Protein AF-A0A6P2FRD0-F1 (afdb_monomer)

Sequence (263 aa):
MSSPFSAPVPTVRLFGSAGLLSALPNLLGFHPSDALVIACLSARGTIAPVMRVDLSTFTPHVAAHLAAQAATFADRAAVVTYSQNPERDEVAQVMAVHLFGAGVDIVDTLRVSNDPATPDPQLQGWDALHGRRVLDSRAEVEASAQYDPTDQVTPEVAALIAQAETGAHPHEMVAAILADPAPTSRCVPEVLAAVRQLPDDSAATAVLCTVLSVLAYIAGDGALANVAIVRALAARPGYDPARTIDTLMSEGQPPAVIRAAYR

pLDDT: mean 82.42, std 13.94, range [28.11, 97.62]

Foldseek 3Di:
DDDPPDPPLQDKDADPPLSVLLCVLLLQLADDAQKKWKFAAAPVRDTADIDIDHLVPDDLVVLLLVLLLSLVGHLEIEIEGHYLDPVSLVSQVSSQVNNVVSNYHYPYYYYDNDDNRDNDPPIDPCVSSVVRNYYHDLVVLLVLQAADQVDDQDPLLVVLLVCLLVPPALLVVLLVLLPDPPDLSVVLVSLSSSSNNDHLQDSSLLNSLLNNLLSCVLVSNNSNNVSSLVSSCSNPVPDVSSVVSVVCVSSSPHSVRSSVVSD

Solvent-accessible surface area (backbone atoms only — not comparable to full-atom values): 14288 Å² total; per-residue (Å²): 135,84,72,90,82,68,74,72,75,80,74,64,48,68,54,72,69,59,25,43,62,40,44,46,32,57,54,48,36,20,47,77,64,52,22,40,34,39,44,24,22,24,93,84,72,42,80,46,67,73,47,77,45,50,56,92,72,66,43,74,68,55,33,46,52,53,18,54,53,42,45,74,60,15,49,29,29,34,41,36,38,26,40,80,56,75,82,58,58,57,56,56,54,55,39,47,55,32,21,49,76,48,62,21,44,75,79,45,81,47,77,38,72,74,72,85,64,71,72,40,90,79,42,45,54,51,72,69,50,66,78,52,77,62,32,81,30,69,69,52,52,45,58,67,55,41,67,43,77,84,61,88,79,48,75,66,28,51,50,54,44,50,43,28,67,75,62,52,53,42,66,59,54,46,26,53,57,70,66,42,90,64,66,68,84,61,48,48,62,45,42,42,55,30,35,13,60,32,56,70,74,33,73,33,29,26,30,42,17,34,34,37,14,54,49,24,35,57,73,52,31,52,44,56,12,51,45,23,36,54,50,10,35,68,27,34,76,83,40,62,73,39,56,52,52,53,50,46,58,75,66,61,62,52,44,69,58,59,56,58,73,52,108

Mean predicted aligned error: 10.05 Å

Structure (mmCIF, N/CA/C/O backbone):
data_AF-A0A6P2FRD0-F1
#
_entry.id   AF-A0A6P2FRD0-F1
#
loop_
_atom_site.group_PDB
_atom_site.id
_atom_site.type_symbol
_atom_site.label_atom_id
_atom_site.label_alt_id
_atom_site.label_comp_id
_atom_site.label_asym_id
_atom_site.label_entity_id
_atom_site.label_seq_id
_atom_site.pdbx_PDB_ins_code
_atom_site.Cartn_x
_atom_site.Cartn_y
_atom_site.Cartn_z
_atom_site.occupancy
_atom_site.B_iso_or_equiv
_atom_site.auth_seq_id
_atom_site.auth_comp_id
_atom_site.auth_asym_id
_atom_site.auth_atom_id
_atom_site.pdbx_PDB_model_num
ATOM 1 N N . MET A 1 1 ? 26.959 -15.094 20.224 1.00 32.34 1 MET A N 1
ATOM 2 C CA . MET A 1 1 ? 27.484 -14.114 19.249 1.00 32.34 1 MET A CA 1
ATOM 3 C C . MET A 1 1 ? 26.285 -13.377 18.682 1.00 32.34 1 MET A C 1
ATOM 5 O O . MET A 1 1 ? 25.426 -14.016 18.092 1.00 32.34 1 MET A O 1
ATOM 9 N N . SER A 1 2 ? 26.152 -12.092 19.001 1.00 28.81 2 SER A N 1
ATOM 10 C CA . SER A 1 2 ? 24.989 -11.270 18.646 1.00 28.81 2 SER A CA 1
ATOM 11 C C . SER A 1 2 ? 25.053 -10.871 17.169 1.00 28.81 2 SER A C 1
ATOM 13 O O . SER A 1 2 ? 26.107 -10.458 16.694 1.00 28.81 2 SER A O 1
ATOM 15 N N . SER A 1 3 ? 23.946 -11.045 16.445 1.00 28.11 3 SER A N 1
ATOM 16 C CA . SER A 1 3 ? 23.841 -10.770 15.007 1.00 28.11 3 SER A CA 1
ATOM 17 C C . SER A 1 3 ? 24.024 -9.269 14.704 1.00 28.11 3 SER A C 1
ATOM 19 O O . SER A 1 3 ? 23.372 -8.455 15.362 1.00 28.11 3 SER A O 1
ATOM 21 N N . PRO A 1 4 ? 24.857 -8.871 13.720 1.00 28.88 4 PRO A N 1
ATOM 22 C CA . PRO A 1 4 ? 25.124 -7.465 13.388 1.00 28.88 4 PRO A CA 1
ATOM 23 C C . PRO A 1 4 ? 23.965 -6.746 12.663 1.00 28.88 4 PRO A C 1
ATOM 25 O O . PRO A 1 4 ? 24.090 -5.573 12.334 1.00 28.88 4 PRO A O 1
ATOM 28 N N . PHE A 1 5 ? 22.817 -7.402 12.452 1.00 40.75 5 PHE A N 1
ATOM 29 C CA . PHE A 1 5 ? 21.655 -6.851 11.731 1.00 40.75 5 PHE A CA 1
ATOM 30 C C . PHE A 1 5 ? 20.617 -6.136 12.613 1.00 40.75 5 PHE A C 1
ATOM 32 O O . PHE A 1 5 ? 19.486 -5.912 12.190 1.00 40.75 5 PHE A O 1
ATOM 39 N N . SER A 1 6 ? 20.968 -5.790 13.850 1.00 37.12 6 SER A N 1
ATOM 40 C CA . SER A 1 6 ? 20.024 -5.245 14.829 1.00 37.12 6 SER A CA 1
ATOM 41 C C . SER A 1 6 ? 20.276 -3.766 15.121 1.00 37.12 6 SER A C 1
ATOM 43 O O . SER A 1 6 ? 20.393 -3.385 16.283 1.00 37.12 6 SER A O 1
ATOM 45 N N . ALA A 1 7 ? 20.323 -2.910 14.098 1.00 38.44 7 ALA A N 1
ATOM 46 C CA . ALA A 1 7 ? 19.850 -1.552 14.348 1.00 38.44 7 ALA A CA 1
ATOM 47 C C . ALA A 1 7 ? 18.335 -1.691 14.583 1.00 38.44 7 ALA A C 1
ATOM 49 O O . ALA A 1 7 ? 17.640 -2.158 13.676 1.00 38.44 7 ALA A O 1
ATOM 50 N N . PRO A 1 8 ? 17.815 -1.428 15.797 1.00 47.88 8 PRO A N 1
ATOM 51 C CA . PRO A 1 8 ? 16.385 -1.544 16.032 1.00 47.88 8 PRO A CA 1
ATOM 52 C C . PRO A 1 8 ? 15.674 -0.626 15.041 1.00 47.88 8 PRO A C 1
ATOM 54 O O . PRO A 1 8 ? 16.026 0.549 14.935 1.00 47.88 8 PRO A O 1
ATOM 57 N N . VAL A 1 9 ? 14.696 -1.166 14.304 1.00 55.56 9 VAL A N 1
ATOM 58 C CA . VAL A 1 9 ? 13.777 -0.327 13.528 1.00 55.56 9 VAL A CA 1
ATOM 59 C C . VAL A 1 9 ? 13.211 0.687 14.522 1.00 55.56 9 VAL A C 1
ATOM 61 O O . VAL A 1 9 ? 12.671 0.256 15.552 1.00 55.56 9 VAL A O 1
ATOM 64 N N . PRO A 1 10 ? 13.404 1.999 14.296 1.00 65.38 10 PRO A N 1
ATOM 65 C CA . PRO A 1 10 ? 12.994 2.993 15.265 1.00 65.38 10 PRO A CA 1
ATOM 66 C C . PRO A 1 10 ? 11.508 2.799 15.554 1.00 65.38 10 PRO A C 1
ATOM 68 O O . PRO A 1 10 ? 10.670 2.834 14.656 1.00 65.38 10 PRO A O 1
ATOM 71 N N . THR A 1 11 ? 11.195 2.498 16.811 1.00 71.69 11 THR A N 1
ATOM 72 C CA . THR A 1 11 ? 9.818 2.256 17.228 1.00 71.69 11 THR A CA 1
ATOM 73 C C . THR A 1 11 ? 9.203 3.588 17.607 1.00 71.69 11 THR A C 1
ATOM 75 O O . THR A 1 11 ? 9.624 4.210 18.582 1.00 71.69 11 THR A O 1
ATOM 78 N N . VAL A 1 12 ? 8.202 4.006 16.842 1.00 80.00 12 VAL A N 1
ATOM 79 C CA . VAL A 1 12 ? 7.436 5.224 17.104 1.00 80.00 12 VAL A CA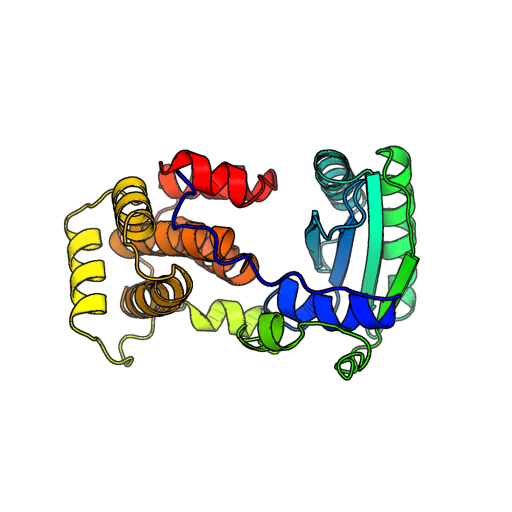 1
ATOM 80 C C . VAL A 1 12 ? 6.297 4.883 18.057 1.00 80.00 12 VAL A C 1
ATOM 82 O O . VAL A 1 12 ? 5.562 3.919 17.830 1.00 80.00 12 VAL A O 1
ATOM 85 N N . ARG A 1 13 ? 6.145 5.654 19.137 1.00 84.12 13 ARG A N 1
ATOM 86 C CA . ARG A 1 13 ? 5.022 5.495 20.075 1.00 84.12 13 ARG A CA 1
ATOM 87 C C . ARG A 1 13 ? 3.943 6.523 19.765 1.00 84.12 13 ARG A C 1
ATOM 89 O O . ARG A 1 13 ? 4.210 7.720 19.811 1.00 84.12 13 ARG A O 1
ATOM 96 N N . LEU A 1 14 ? 2.742 6.029 19.470 1.00 82.94 14 LEU A N 1
ATOM 97 C CA . LEU A 1 14 ? 1.547 6.834 19.224 1.00 82.94 14 LEU A CA 1
ATOM 98 C C . LEU A 1 14 ? 0.718 6.925 20.508 1.00 82.94 14 LEU A C 1
ATOM 100 O O . LEU A 1 14 ? 0.563 5.922 21.209 1.00 82.94 14 LEU A O 1
ATOM 104 N N . PHE A 1 15 ? 0.164 8.101 20.796 1.00 81.56 15 PHE A N 1
ATOM 105 C CA . PHE A 1 15 ? -0.700 8.323 21.954 1.00 81.56 15 PHE A CA 1
ATOM 106 C C . PHE A 1 15 ? -2.025 8.947 21.516 1.00 81.56 15 PHE A C 1
ATOM 108 O O . PHE A 1 15 ? -2.051 9.969 20.838 1.00 81.56 15 PHE A O 1
ATOM 115 N N . GLY A 1 16 ? -3.131 8.315 21.915 1.00 81.50 16 GLY A N 1
ATOM 116 C CA . GLY A 1 16 ? -4.479 8.792 21.608 1.00 81.50 16 GLY A CA 1
ATOM 117 C C . GLY A 1 16 ? -4.810 8.855 20.112 1.00 81.50 16 GLY A C 1
ATOM 118 O O . GLY A 1 16 ? -4.078 8.364 19.250 1.00 81.50 16 GLY A O 1
ATOM 119 N N . SER A 1 17 ? -5.951 9.471 19.813 1.00 83.94 17 SER A N 1
ATOM 120 C CA . SER A 1 17 ? -6.448 9.670 18.451 1.00 83.94 17 SER A CA 1
ATOM 121 C C . SER A 1 17 ? -5.599 10.669 17.663 1.00 83.94 17 SER A C 1
ATOM 123 O O . SER A 1 17 ? -5.325 10.431 16.492 1.00 83.94 17 SER A O 1
ATOM 125 N N . ALA A 1 18 ? -5.104 11.736 18.296 1.00 81.06 18 ALA A N 1
ATOM 126 C CA . ALA A 1 18 ? -4.228 12.718 17.652 1.00 81.06 18 ALA A CA 1
ATOM 127 C C . ALA A 1 18 ? -2.912 12.091 17.147 1.00 81.06 18 ALA A C 1
ATOM 129 O O . ALA A 1 18 ? -2.542 12.280 15.983 1.00 81.06 18 ALA A O 1
ATOM 130 N N . GLY A 1 19 ? -2.251 11.270 17.972 1.00 82.81 19 GLY A N 1
ATOM 131 C CA . GLY A 1 19 ? -1.058 10.524 17.574 1.00 82.81 19 GLY A CA 1
ATOM 132 C C . GLY A 1 19 ? -1.324 9.510 16.457 1.00 82.81 19 GLY A C 1
ATOM 133 O O . GLY A 1 19 ? -0.485 9.323 15.579 1.00 82.81 19 GLY A O 1
ATOM 134 N N . LEU A 1 20 ? -2.504 8.882 16.434 1.00 85.75 20 LEU A N 1
ATOM 135 C CA . LEU A 1 20 ? -2.898 8.010 15.326 1.00 85.75 20 LEU A CA 1
ATOM 136 C C . LEU A 1 20 ? -3.105 8.803 14.026 1.00 85.75 20 LEU A C 1
ATOM 138 O O . LEU A 1 20 ? -2.507 8.470 13.005 1.00 85.75 20 LEU A O 1
ATOM 142 N N . LEU A 1 21 ? -3.922 9.860 14.060 1.00 86.25 21 LEU A N 1
ATOM 143 C CA . LEU A 1 21 ? -4.289 10.655 12.881 1.00 86.25 21 LEU A CA 1
ATOM 144 C C . LEU A 1 21 ? -3.083 11.306 12.198 1.00 86.25 21 LEU A C 1
ATOM 146 O O . LEU A 1 21 ? -3.052 11.408 10.975 1.00 86.25 21 LEU A O 1
ATOM 150 N N . SER A 1 22 ? -2.083 11.710 12.976 1.00 82.62 22 SER A N 1
ATOM 151 C CA . SER A 1 22 ? -0.824 12.273 12.472 1.00 82.62 22 SER A CA 1
ATOM 152 C C . SER A 1 22 ? 0.121 11.217 11.881 1.00 82.62 22 SER A C 1
ATOM 154 O O . SER A 1 22 ? 0.880 11.510 10.955 1.00 82.62 22 SER A O 1
ATOM 156 N N . ALA A 1 23 ? 0.064 9.969 12.353 1.00 82.94 23 ALA A N 1
ATOM 157 C CA . ALA A 1 23 ? 0.852 8.874 11.793 1.00 82.94 23 ALA A CA 1
ATOM 158 C C . ALA A 1 23 ? 0.264 8.318 10.485 1.00 82.94 23 ALA A C 1
ATOM 160 O O . ALA A 1 23 ? 1.022 7.894 9.612 1.00 82.94 23 ALA A O 1
ATOM 161 N N . LEU A 1 24 ? -1.064 8.331 10.323 1.00 86.31 24 LEU A N 1
ATOM 162 C CA . LEU A 1 24 ? -1.749 7.695 9.191 1.00 86.31 24 LEU A CA 1
ATOM 163 C C . LEU A 1 24 ? -1.257 8.143 7.801 1.00 86.31 24 LEU A C 1
ATOM 165 O O . LEU A 1 24 ? -0.960 7.254 7.002 1.00 86.31 24 LEU A O 1
ATOM 169 N N . PRO A 1 25 ? -1.082 9.443 7.488 1.00 82.62 25 PRO A N 1
ATOM 170 C CA . PRO A 1 25 ? -0.563 9.859 6.180 1.00 82.62 25 PRO A CA 1
ATOM 171 C C . PRO A 1 25 ? 0.830 9.291 5.876 1.00 82.62 25 PRO A C 1
ATOM 173 O O . PRO A 1 25 ? 1.104 8.879 4.754 1.00 82.62 25 PRO A O 1
ATOM 176 N N . ASN A 1 26 ? 1.694 9.182 6.890 1.00 78.69 26 ASN A N 1
ATOM 177 C CA . ASN A 1 26 ? 3.045 8.625 6.750 1.00 78.69 26 ASN A CA 1
ATOM 178 C C . ASN A 1 26 ? 3.039 7.104 6.530 1.00 78.69 26 ASN A C 1
ATOM 180 O O . ASN A 1 26 ? 3.926 6.552 5.872 1.00 78.69 26 ASN A O 1
ATOM 184 N N . LEU A 1 27 ? 2.049 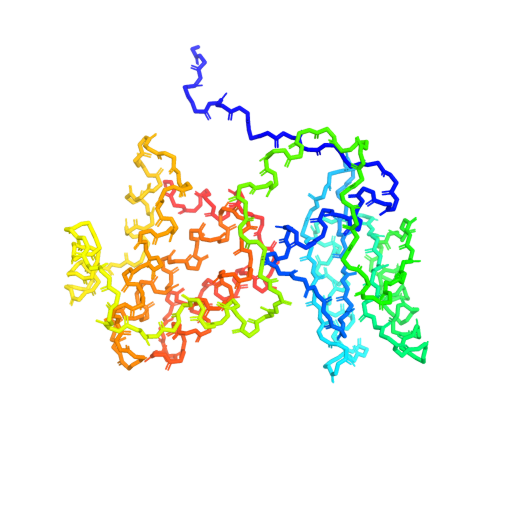6.413 7.095 1.00 80.62 27 LEU A N 1
ATOM 185 C CA . LEU A 1 27 ? 1.847 4.977 6.897 1.00 80.62 27 LEU A CA 1
ATOM 186 C C . LEU A 1 27 ? 1.228 4.678 5.528 1.00 80.62 27 LEU A C 1
ATOM 188 O O . LEU A 1 27 ? 1.552 3.658 4.927 1.00 80.62 27 LEU A O 1
ATOM 192 N N . LEU A 1 28 ? 0.379 5.580 5.031 1.00 78.19 28 LEU A N 1
ATOM 193 C CA . LEU A 1 28 ? -0.239 5.493 3.710 1.00 78.19 28 LEU A CA 1
ATOM 194 C C . LEU A 1 28 ? 0.668 6.011 2.585 1.00 78.19 28 LEU A C 1
ATOM 196 O O . LEU A 1 28 ? 0.447 5.640 1.443 1.00 78.19 28 LEU A O 1
ATOM 200 N N . GLY A 1 29 ? 1.658 6.858 2.877 1.00 73.06 29 GLY A N 1
ATOM 201 C CA . GLY A 1 29 ? 2.523 7.505 1.878 1.00 73.06 29 GLY A CA 1
ATOM 202 C C . GLY A 1 29 ? 1.904 8.739 1.206 1.00 73.06 29 GLY A C 1
ATOM 203 O O . GLY A 1 29 ? 2.555 9.399 0.400 1.00 73.06 29 GLY A O 1
ATOM 204 N N . PHE A 1 30 ? 0.661 9.085 1.539 1.00 75.06 30 PHE A N 1
ATOM 205 C CA . PHE A 1 30 ? -0.022 10.273 1.036 1.00 75.06 30 PHE A CA 1
ATOM 206 C C . PHE A 1 30 ? -1.130 10.730 1.987 1.00 75.06 30 PHE A C 1
ATOM 208 O O . PHE A 1 30 ? -1.566 9.976 2.862 1.00 75.06 30 PHE A O 1
ATOM 215 N N . HIS A 1 31 ? -1.619 11.954 1.801 1.00 77.50 31 HIS A N 1
ATOM 216 C CA . HIS A 1 31 ? -2.772 12.473 2.529 1.00 77.50 31 HIS A CA 1
ATOM 217 C C . HIS A 1 31 ? -4.082 11.868 1.988 1.00 77.50 31 HIS A C 1
ATOM 219 O O . HIS A 1 31 ? -4.468 12.134 0.846 1.00 77.50 31 HIS A O 1
ATOM 225 N N . PRO A 1 32 ? -4.795 11.027 2.765 1.00 80.69 32 PRO A N 1
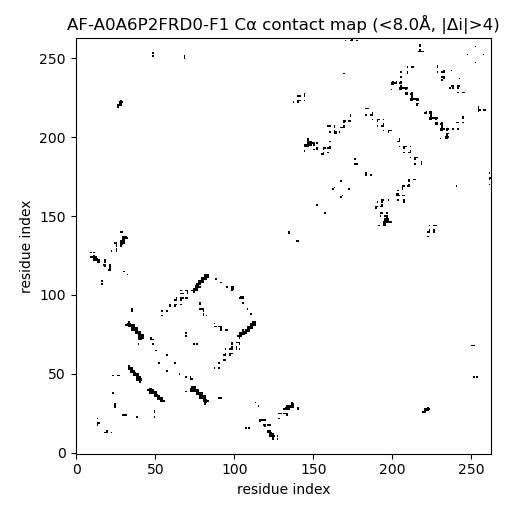ATOM 226 C CA . PRO A 1 32 ? -6.059 10.466 2.309 1.00 80.69 32 PRO A CA 1
ATOM 227 C C . PRO A 1 32 ? -7.125 11.562 2.193 1.00 80.69 32 PRO A C 1
ATOM 229 O O . PRO A 1 32 ? -7.292 12.388 3.084 1.00 80.69 32 PRO A O 1
ATOM 232 N N . SER A 1 33 ? -7.889 11.522 1.105 1.00 81.50 33 SER A N 1
ATOM 233 C CA . SER A 1 33 ? -9.079 12.343 0.885 1.00 81.50 33 SER A CA 1
ATOM 234 C C . SER A 1 33 ? -10.226 11.462 0.387 1.00 81.50 33 SER A C 1
ATOM 236 O O . SER A 1 33 ? -9.981 10.473 -0.305 1.00 81.50 33 SER A O 1
ATOM 238 N N . ASP A 1 34 ? -11.453 11.791 0.807 1.00 85.12 34 ASP A N 1
ATOM 239 C CA . ASP A 1 34 ? -12.694 11.043 0.529 1.00 85.12 34 ASP A CA 1
ATOM 240 C C . ASP A 1 34 ? -12.523 9.512 0.650 1.00 85.12 34 ASP A C 1
ATOM 242 O O . ASP A 1 34 ? -12.837 8.739 -0.257 1.00 85.12 34 ASP A O 1
ATOM 246 N N . ALA A 1 35 ? -11.973 9.074 1.787 1.00 89.56 35 ALA A N 1
ATOM 247 C CA . ALA A 1 35 ? -11.559 7.695 2.036 1.00 89.56 35 ALA A CA 1
ATOM 248 C C . ALA A 1 35 ? -11.953 7.209 3.439 1.00 89.56 35 ALA A C 1
ATOM 250 O O . ALA A 1 35 ? -12.003 7.987 4.393 1.00 89.56 35 ALA A O 1
ATOM 251 N N . LEU A 1 36 ? -12.168 5.901 3.568 1.00 91.88 36 LEU A N 1
ATOM 252 C CA . LEU A 1 36 ? -12.222 5.200 4.847 1.00 91.88 36 LEU A CA 1
ATOM 253 C C . LEU A 1 36 ? -10.874 4.516 5.091 1.00 91.88 36 LEU A C 1
ATOM 255 O O . LEU A 1 36 ? -10.357 3.820 4.215 1.00 91.88 36 LEU A O 1
ATOM 259 N N . VAL A 1 37 ? -10.313 4.698 6.281 1.00 92.94 37 VAL A N 1
ATOM 260 C CA . VAL A 1 37 ? -9.055 4.090 6.720 1.00 92.94 37 VAL A CA 1
ATOM 261 C C . VAL A 1 37 ? -9.315 3.219 7.945 1.00 92.94 37 VAL A C 1
ATOM 263 O O . VAL A 1 37 ? -9.995 3.635 8.880 1.00 92.94 37 VAL A O 1
ATOM 266 N N . ILE A 1 38 ? -8.761 2.010 7.947 1.00 94.56 38 ILE A N 1
ATOM 267 C CA . ILE A 1 38 ? -8.845 1.046 9.044 1.00 94.56 38 ILE A CA 1
ATOM 268 C C . ILE A 1 38 ? -7.423 0.845 9.561 1.00 94.56 38 ILE A C 1
ATOM 270 O O . ILE A 1 38 ? -6.586 0.238 8.892 1.00 94.56 38 ILE A O 1
ATOM 274 N N . ALA A 1 39 ? -7.135 1.384 10.740 1.00 93.19 39 ALA A N 1
ATOM 275 C CA . ALA A 1 39 ? -5.856 1.204 11.408 1.00 93.19 39 ALA A CA 1
ATOM 276 C C . ALA A 1 39 ? -5.936 -0.020 12.321 1.00 93.19 39 ALA A C 1
ATOM 278 O O . ALA A 1 39 ? -6.472 0.060 13.430 1.00 93.19 39 ALA A O 1
ATOM 279 N N . CYS A 1 40 ? -5.429 -1.158 11.851 1.00 93.00 40 CYS A N 1
ATOM 280 C CA . CYS A 1 40 ? -5.425 -2.386 12.632 1.00 93.00 40 CYS A CA 1
ATOM 281 C C . CYS A 1 40 ? -4.372 -2.317 13.743 1.00 93.00 40 CYS A C 1
ATOM 283 O O . CYS A 1 40 ? -3.261 -1.815 13.558 1.00 93.00 40 CYS A O 1
ATOM 285 N N . LEU A 1 41 ? -4.720 -2.853 14.906 1.00 90.62 41 LEU A N 1
ATOM 286 C CA . LEU A 1 41 ? -3.887 -2.910 16.096 1.00 90.62 41 LEU A CA 1
ATOM 287 C C . LEU A 1 41 ? -3.733 -4.373 16.490 1.00 90.62 41 LEU A C 1
ATOM 289 O O . LEU A 1 41 ? -4.717 -5.065 16.733 1.00 90.62 41 LEU A O 1
ATOM 293 N N . SER A 1 42 ? -2.492 -4.845 16.565 1.00 86.12 42 SER A N 1
ATOM 294 C CA . SER A 1 42 ? -2.233 -6.183 17.093 1.00 86.12 42 SER A CA 1
ATOM 295 C C . SER A 1 42 ? -2.591 -6.250 18.582 1.00 86.12 42 SER A C 1
ATOM 297 O O . SER A 1 42 ? -2.598 -5.225 19.271 1.00 86.12 42 SER A O 1
ATOM 299 N N . ALA A 1 43 ? -2.714 -7.463 19.125 1.00 80.38 43 ALA A N 1
ATOM 300 C CA . ALA A 1 43 ? -2.902 -7.693 20.562 1.00 80.38 43 ALA A CA 1
ATOM 301 C C . ALA A 1 43 ? -1.819 -7.035 21.450 1.00 80.38 43 ALA A C 1
ATOM 303 O O . ALA A 1 43 ? -2.011 -6.828 22.647 1.00 80.38 43 ALA A O 1
ATOM 304 N N . ARG A 1 44 ? -0.654 -6.688 20.878 1.00 81.31 44 ARG A N 1
ATOM 305 C CA . ARG A 1 44 ? 0.436 -5.974 21.570 1.00 81.31 44 ARG A CA 1
ATOM 306 C C . ARG A 1 44 ? 0.291 -4.448 21.531 1.00 81.31 44 ARG A C 1
ATOM 308 O O . ARG A 1 44 ? 1.184 -3.751 22.006 1.00 81.31 44 ARG A O 1
ATOM 315 N N . GLY A 1 45 ? -0.785 -3.925 20.947 1.00 79.19 45 GLY A N 1
ATOM 316 C CA . GLY A 1 45 ? -1.016 -2.492 20.765 1.00 79.19 45 GLY A CA 1
ATOM 317 C C . GLY A 1 45 ? -0.100 -1.848 19.724 1.00 79.19 45 GLY A C 1
ATOM 318 O O . GLY A 1 45 ? 0.101 -0.638 19.755 1.00 79.19 45 GLY A O 1
ATOM 319 N N . THR A 1 46 ? 0.491 -2.640 18.825 1.00 85.12 46 THR A N 1
ATOM 320 C CA . THR A 1 46 ? 1.291 -2.122 17.708 1.00 85.12 46 THR A CA 1
ATOM 321 C C . THR A 1 46 ? 0.413 -1.958 16.481 1.00 85.12 46 THR A C 1
ATOM 323 O O . THR A 1 46 ? -0.426 -2.820 16.215 1.00 85.12 46 THR A O 1
ATOM 326 N N . ILE A 1 47 ? 0.658 -0.907 15.699 1.00 85.88 47 ILE A N 1
ATOM 327 C CA . ILE A 1 47 ? 0.052 -0.772 14.375 1.00 85.88 47 ILE A CA 1
ATOM 328 C C . ILE A 1 47 ? 0.419 -2.003 13.538 1.00 85.88 47 ILE A C 1
ATOM 330 O O . ILE A 1 47 ? 1.590 -2.374 13.426 1.00 85.88 47 ILE A O 1
ATOM 334 N N . ALA A 1 48 ? -0.615 -2.665 13.037 1.00 84.88 48 ALA A N 1
ATOM 335 C CA . ALA A 1 48 ? -0.563 -3.780 12.107 1.00 84.88 48 ALA A CA 1
ATOM 336 C C . ALA A 1 48 ? -0.827 -3.207 10.688 1.00 84.88 48 ALA A C 1
ATOM 338 O O . ALA A 1 48 ? -0.427 -2.068 10.434 1.00 84.88 48 ALA A O 1
ATOM 339 N N . PRO A 1 49 ? -1.449 -3.918 9.731 1.00 83.75 49 PRO A N 1
ATOM 340 C CA . PRO A 1 49 ? -1.815 -3.299 8.461 1.00 83.75 49 PRO A CA 1
ATOM 341 C C . PRO A 1 49 ? -2.710 -2.065 8.642 1.00 83.75 49 PRO A C 1
ATOM 343 O O . PRO A 1 49 ? -3.650 -2.067 9.434 1.00 83.75 49 PRO A O 1
ATOM 346 N N . VAL A 1 50 ? -2.435 -1.013 7.876 1.00 88.19 50 VAL A N 1
ATOM 347 C CA . VAL A 1 50 ? -3.366 0.104 7.693 1.00 88.19 50 VAL A CA 1
ATOM 348 C C . VAL A 1 50 ? -4.029 -0.092 6.341 1.00 88.19 50 VAL A C 1
ATOM 350 O O . VAL A 1 50 ? -3.355 -0.084 5.312 1.00 88.19 50 VAL A O 1
ATOM 353 N N . MET A 1 51 ? -5.340 -0.298 6.346 1.00 88.44 51 MET A N 1
ATOM 354 C CA . MET A 1 51 ? -6.126 -0.504 5.131 1.00 88.44 51 MET A CA 1
ATOM 355 C C . MET A 1 51 ? -6.831 0.791 4.760 1.00 88.44 51 MET A C 1
ATOM 357 O O . MET A 1 51 ? -7.241 1.557 5.631 1.00 88.44 51 MET A O 1
ATOM 361 N N . ARG A 1 52 ? -6.994 1.038 3.464 1.00 88.38 52 ARG A N 1
ATOM 362 C CA . ARG A 1 52 ? -7.679 2.219 2.941 1.00 88.38 52 ARG A CA 1
ATOM 363 C C . ARG A 1 52 ? -8.587 1.812 1.794 1.00 88.38 52 ARG A C 1
ATOM 365 O O . ARG A 1 52 ? -8.177 1.045 0.929 1.00 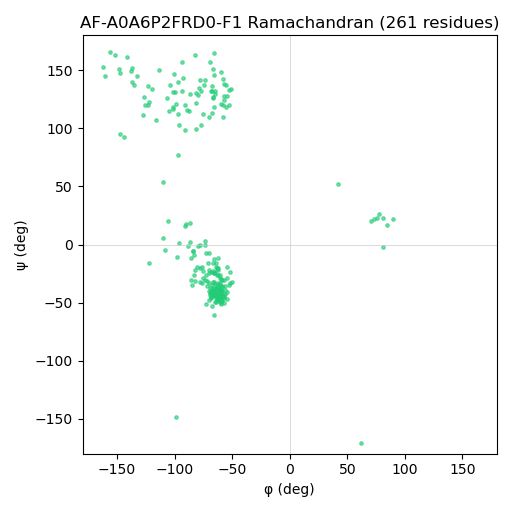88.38 52 ARG A O 1
ATOM 372 N N . VAL A 1 53 ? -9.773 2.403 1.748 1.00 87.75 53 VAL A N 1
ATOM 373 C CA . VAL A 1 53 ? -10.707 2.287 0.627 1.00 87.75 53 VAL A CA 1
ATOM 374 C C . VAL A 1 53 ? -11.287 3.655 0.282 1.00 87.75 53 VAL A C 1
ATOM 376 O O . VAL A 1 53 ? -11.628 4.441 1.167 1.00 87.75 53 VAL A O 1
ATOM 379 N N . ASP A 1 54 ? -11.382 3.952 -1.012 1.00 86.00 54 ASP A N 1
ATOM 380 C CA . ASP A 1 54 ? -12.012 5.178 -1.502 1.00 86.00 54 ASP A CA 1
ATOM 381 C C . ASP A 1 54 ? -13.527 5.115 -1.235 1.00 86.00 54 ASP A C 1
ATOM 383 O O . ASP A 1 54 ? -14.178 4.119 -1.571 1.00 86.00 54 ASP A O 1
ATOM 387 N N . LEU A 1 55 ? -14.120 6.174 -0.668 1.00 88.00 55 LEU A N 1
ATOM 388 C CA . LEU A 1 55 ? -15.544 6.187 -0.285 1.00 88.00 55 LEU A CA 1
ATOM 389 C C . LEU A 1 55 ? -16.486 6.058 -1.493 1.00 88.00 55 LEU A C 1
ATOM 391 O O . LEU A 1 55 ? -17.646 5.692 -1.329 1.00 88.00 55 LEU A O 1
ATOM 395 N N . SER A 1 56 ? -16.010 6.341 -2.707 1.00 84.44 56 SER A N 1
ATOM 396 C CA . SER A 1 56 ? -16.737 6.112 -3.965 1.00 84.44 56 SER A CA 1
ATOM 397 C C . SER A 1 56 ? -16.886 4.630 -4.330 1.00 84.44 56 SER A C 1
ATOM 399 O O . SER A 1 56 ? -17.791 4.278 -5.082 1.00 84.44 56 SER A O 1
ATOM 401 N N . THR A 1 57 ? -16.018 3.767 -3.800 1.00 84.31 57 THR A N 1
ATOM 402 C CA . THR A 1 57 ? -15.985 2.318 -4.075 1.00 84.31 57 THR A CA 1
ATOM 403 C C . THR A 1 57 ? -16.460 1.476 -2.892 1.00 84.31 57 THR A C 1
ATOM 405 O O . THR A 1 57 ? -16.578 0.254 -2.996 1.00 84.31 57 THR A O 1
ATOM 408 N N . PHE A 1 58 ? -16.746 2.121 -1.759 1.00 88.25 58 PHE A N 1
ATOM 409 C CA . PHE A 1 58 ? -17.176 1.443 -0.549 1.00 88.25 58 PHE A CA 1
ATOM 410 C C . PHE A 1 58 ? -18.553 0.793 -0.731 1.00 88.25 58 PHE A C 1
ATOM 412 O O . PHE A 1 58 ? -19.532 1.438 -1.101 1.00 88.25 58 PHE A O 1
ATOM 419 N N . THR A 1 59 ? -18.631 -0.499 -0.424 1.00 90.19 59 THR A N 1
ATOM 420 C CA . THR A 1 59 ? -19.869 -1.285 -0.418 1.00 90.19 59 THR A CA 1
ATOM 421 C C . THR A 1 59 ? -19.850 -2.252 0.768 1.00 90.19 59 THR A C 1
ATOM 423 O O . THR A 1 59 ? -18.767 -2.569 1.264 1.00 90.19 59 THR A O 1
ATOM 426 N N . PRO A 1 60 ? -20.998 -2.804 1.202 1.00 90.00 60 PRO A N 1
ATOM 427 C CA . PRO A 1 60 ? -21.023 -3.828 2.252 1.00 90.00 60 PRO A CA 1
ATOM 428 C C . PRO A 1 60 ? -20.171 -5.066 1.932 1.00 90.00 60 PRO A C 1
ATOM 430 O O . PRO A 1 60 ? -19.606 -5.687 2.828 1.00 90.00 60 PRO A O 1
ATOM 433 N N . HIS A 1 61 ? -20.031 -5.420 0.649 1.00 87.00 61 HIS A N 1
ATOM 434 C CA . HIS A 1 61 ? -19.163 -6.524 0.240 1.00 87.00 61 HIS A CA 1
ATOM 435 C C . HIS A 1 61 ? -17.681 -6.197 0.464 1.00 87.00 61 HIS A C 1
ATOM 437 O O . HIS A 1 61 ? -16.949 -7.005 1.034 1.00 87.00 61 HIS A O 1
ATOM 443 N N . VAL A 1 62 ? -17.258 -4.986 0.085 1.00 87.75 62 VAL A N 1
ATOM 444 C CA . VAL A 1 62 ? -15.899 -4.491 0.351 1.00 87.75 62 VAL A CA 1
ATOM 445 C C . VAL A 1 62 ? -15.649 -4.384 1.857 1.00 87.75 62 VAL A C 1
ATOM 447 O O . VAL A 1 62 ? -14.597 -4.802 2.327 1.00 87.75 62 VAL A O 1
ATOM 450 N N . ALA A 1 63 ? -16.629 -3.916 2.634 1.00 93.44 63 ALA A N 1
ATOM 451 C CA . ALA A 1 63 ? -16.537 -3.860 4.091 1.00 93.44 63 ALA A CA 1
ATOM 452 C C . ALA A 1 63 ? -16.338 -5.252 4.715 1.00 93.44 63 ALA A C 1
ATOM 454 O O . ALA A 1 63 ? -15.463 -5.432 5.557 1.00 93.44 63 ALA A O 1
ATOM 455 N N . ALA A 1 64 ? -17.094 -6.261 4.271 1.00 91.38 64 ALA A N 1
ATOM 456 C CA . ALA A 1 64 ? -16.918 -7.636 4.733 1.00 91.38 64 ALA A CA 1
ATOM 457 C C . ALA A 1 64 ? -15.520 -8.189 4.402 1.00 91.38 64 ALA A C 1
ATOM 459 O O . ALA A 1 64 ? -14.905 -8.843 5.244 1.00 91.38 64 ALA A O 1
ATOM 460 N N . HIS A 1 65 ? -15.005 -7.900 3.203 1.00 87.44 65 HIS A N 1
ATOM 461 C CA . HIS A 1 65 ? -13.663 -8.315 2.794 1.00 87.44 65 HIS A CA 1
ATOM 462 C C . HIS A 1 65 ? -12.572 -7.662 3.656 1.00 87.44 65 HIS A C 1
ATOM 464 O O . HIS A 1 65 ? -11.738 -8.367 4.222 1.00 87.44 65 HIS A O 1
ATOM 470 N N . LEU A 1 66 ? -12.631 -6.338 3.835 1.00 91.12 66 LEU A N 1
ATOM 471 C CA . LEU A 1 66 ? -11.691 -5.592 4.677 1.00 91.12 66 LEU A CA 1
ATOM 472 C C . LEU A 1 66 ? -11.735 -6.059 6.139 1.00 91.12 66 LEU A C 1
ATOM 474 O O . LEU A 1 66 ? -10.697 -6.164 6.786 1.00 91.12 66 LEU A O 1
ATOM 478 N N . ALA A 1 67 ? -12.919 -6.388 6.667 1.00 94.19 67 ALA A N 1
ATOM 479 C CA . ALA A 1 67 ? -13.054 -6.919 8.021 1.00 94.19 67 ALA A CA 1
ATOM 480 C C . ALA A 1 67 ? -12.403 -8.303 8.175 1.00 94.19 67 ALA A C 1
ATOM 482 O O . ALA A 1 67 ?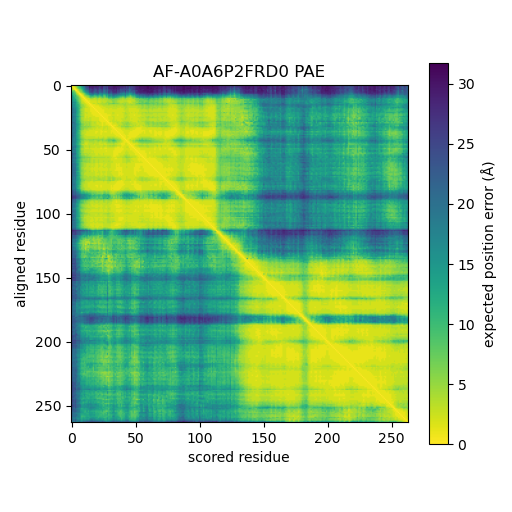 -11.708 -8.546 9.161 1.00 94.19 67 ALA A O 1
ATOM 483 N N . ALA A 1 68 ? -12.579 -9.190 7.192 1.00 89.25 68 ALA A N 1
ATOM 484 C CA . ALA A 1 68 ? -11.931 -10.501 7.186 1.00 89.25 68 ALA A CA 1
ATOM 485 C C . ALA A 1 68 ? -10.398 -10.381 7.118 1.00 89.25 68 ALA A C 1
ATOM 487 O O . ALA A 1 68 ? -9.682 -11.086 7.834 1.00 89.25 68 ALA A O 1
ATOM 488 N N . GLN A 1 69 ? -9.885 -9.446 6.314 1.00 86.56 69 GLN A N 1
ATOM 489 C CA . GLN A 1 69 ? -8.455 -9.138 6.284 1.00 86.56 69 GLN A CA 1
ATOM 490 C C . GLN A 1 69 ? -7.979 -8.591 7.634 1.00 86.56 69 GLN A C 1
ATOM 492 O O . GLN A 1 69 ? -6.962 -9.046 8.150 1.00 86.56 69 GLN A O 1
ATOM 497 N N . ALA A 1 70 ? -8.713 -7.655 8.245 1.00 91.19 70 ALA A N 1
ATOM 498 C CA . ALA A 1 70 ? -8.339 -7.067 9.532 1.00 91.19 70 ALA A CA 1
ATOM 499 C C . ALA A 1 70 ? -8.213 -8.138 10.626 1.00 91.19 70 ALA A C 1
ATOM 501 O O . ALA A 1 70 ? -7.205 -8.170 11.333 1.00 91.19 70 ALA A O 1
ATOM 502 N N . ALA A 1 71 ? -9.170 -9.068 10.685 1.00 91.50 71 ALA A N 1
ATOM 503 C CA . ALA A 1 71 ? -9.184 -10.180 11.637 1.00 91.50 71 ALA A CA 1
ATOM 504 C C . ALA A 1 71 ? -7.990 -11.141 11.491 1.00 91.50 71 ALA A C 1
ATOM 506 O O . ALA A 1 71 ? -7.654 -11.865 12.427 1.00 91.50 71 ALA A O 1
ATOM 507 N N . THR A 1 72 ? -7.314 -11.143 10.338 1.00 87.19 72 THR A N 1
ATOM 508 C CA . THR A 1 72 ? -6.114 -11.968 10.117 1.00 87.19 72 THR A CA 1
ATOM 509 C C . THR A 1 72 ? -4.899 -11.428 10.882 1.00 87.19 72 THR A C 1
ATOM 511 O O . THR A 1 72 ? -3.999 -12.189 11.240 1.00 87.19 72 THR A O 1
ATOM 514 N N . PHE A 1 73 ? -4.864 -10.122 11.165 1.00 83.25 73 PHE A N 1
ATOM 515 C CA . PHE A 1 73 ? -3.678 -9.442 11.704 1.00 83.25 73 PHE A CA 1
ATOM 516 C C . PHE A 1 73 ? -3.912 -8.729 13.035 1.00 83.25 73 PHE A C 1
ATOM 518 O O . PHE A 1 73 ? -2.945 -8.356 13.708 1.00 83.25 73 PHE A O 1
ATOM 525 N N . ALA A 1 74 ? -5.170 -8.515 13.406 1.00 89.69 74 ALA A N 1
ATOM 526 C CA . ALA A 1 74 ? -5.551 -7.700 14.540 1.00 89.69 74 ALA A CA 1
ATOM 527 C C . ALA A 1 74 ? -6.829 -8.205 15.208 1.00 89.69 74 ALA A C 1
ATOM 529 O O . ALA A 1 74 ? -7.742 -8.705 14.561 1.00 89.69 74 ALA A O 1
ATOM 530 N N . ASP A 1 75 ? -6.884 -8.008 16.517 1.00 91.00 75 ASP A N 1
ATOM 531 C CA . ASP A 1 75 ? -8.070 -8.155 17.358 1.00 91.00 75 ASP A CA 1
ATOM 532 C C . ASP A 1 75 ? -8.745 -6.803 17.616 1.00 91.00 75 ASP A C 1
ATOM 534 O O . ASP A 1 75 ? -9.853 -6.749 18.142 1.00 91.00 75 ASP A O 1
ATOM 538 N N . ARG A 1 76 ? -8.083 -5.697 17.253 1.00 94.00 76 ARG A N 1
ATOM 539 C CA . ARG A 1 76 ? -8.556 -4.334 17.486 1.00 94.00 76 ARG A CA 1
ATOM 540 C C . ARG A 1 76 ? -8.316 -3.437 16.272 1.00 94.00 76 ARG A C 1
ATOM 542 O O . ARG A 1 76 ? -7.326 -3.597 15.563 1.00 94.00 76 ARG A O 1
ATOM 549 N N . ALA A 1 77 ? -9.168 -2.443 16.045 1.00 95.06 77 ALA A N 1
ATOM 550 C CA . ALA A 1 77 ? -8.973 -1.458 14.981 1.00 95.06 77 ALA A CA 1
ATOM 551 C C . ALA A 1 77 ? -9.530 -0.076 15.341 1.00 95.06 77 ALA A C 1
ATOM 553 O O . ALA A 1 77 ? -10.504 0.044 16.081 1.00 95.06 77 ALA A O 1
ATOM 554 N N . ALA A 1 78 ? -8.928 0.973 14.786 1.00 94.00 78 ALA A N 1
ATOM 555 C CA . ALA A 1 78 ? -9.536 2.298 14.720 1.00 94.00 78 ALA A CA 1
ATOM 556 C C . ALA A 1 78 ? -10.040 2.557 13.297 1.00 94.00 78 ALA A C 1
ATOM 558 O O . ALA A 1 78 ? -9.346 2.249 12.325 1.00 94.00 78 ALA A O 1
ATOM 559 N N . VAL A 1 79 ? -11.233 3.134 13.176 1.00 94.62 79 VAL A N 1
ATOM 560 C CA . VAL A 1 79 ? -11.845 3.481 11.888 1.00 94.62 79 VAL A CA 1
ATOM 561 C C . VAL A 1 79 ? -11.780 4.991 11.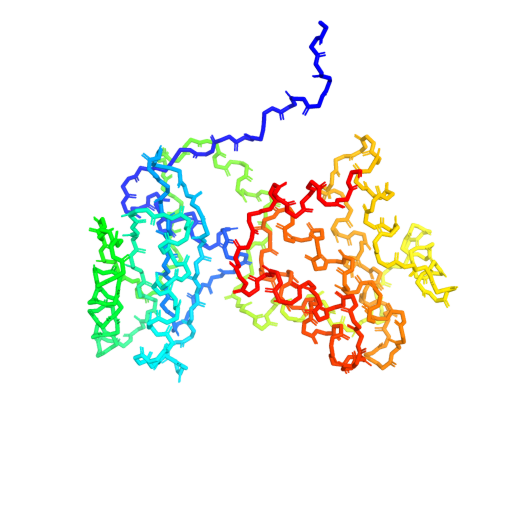713 1.00 94.62 79 VAL A C 1
ATOM 563 O O . VAL A 1 79 ? -12.225 5.731 12.583 1.00 94.62 79 VAL A O 1
ATOM 566 N N . VAL A 1 80 ? -11.222 5.465 10.603 1.00 92.75 80 VAL A N 1
ATOM 567 C CA . VAL A 1 80 ? -11.044 6.893 10.328 1.00 92.75 80 VAL A CA 1
ATOM 568 C C . VAL A 1 80 ? -11.674 7.244 8.989 1.00 92.75 80 VAL A C 1
ATOM 570 O O . VAL A 1 80 ? -11.274 6.719 7.953 1.00 92.75 80 VAL A O 1
ATOM 573 N N . THR A 1 81 ? -12.645 8.152 9.000 1.00 91.50 81 THR A N 1
ATOM 574 C CA . THR A 1 81 ? -13.290 8.657 7.782 1.00 91.50 81 THR A CA 1
ATOM 575 C C . THR A 1 81 ? -12.720 10.020 7.424 1.00 91.50 81 THR A C 1
ATOM 577 O O . THR A 1 81 ? -12.857 10.978 8.185 1.00 91.50 81 THR A O 1
ATOM 580 N N . TYR A 1 82 ? -12.103 10.116 6.252 1.00 87.25 82 TYR A N 1
ATOM 581 C CA . TYR A 1 82 ? -11.653 11.367 5.653 1.00 87.25 82 TYR A CA 1
ATOM 582 C C . TYR A 1 82 ? -12.721 11.829 4.670 1.00 87.25 82 TYR A C 1
ATOM 584 O O . TYR A 1 82 ? -12.821 11.277 3.580 1.00 87.25 82 TYR A O 1
ATOM 592 N N . SER A 1 83 ? -13.538 12.814 5.038 1.00 84.06 8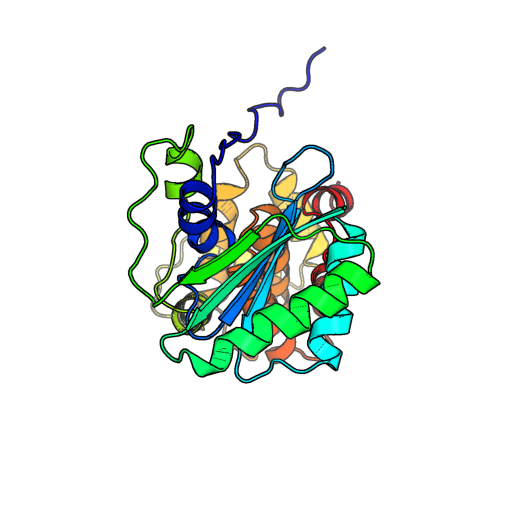3 SER A N 1
ATOM 593 C CA . SER A 1 83 ? -14.493 13.422 4.107 1.00 84.06 83 SER A CA 1
ATOM 594 C C . SER A 1 83 ? -14.954 14.793 4.586 1.00 84.06 83 SER A C 1
ATOM 596 O O . SER A 1 83 ? -15.167 15.031 5.779 1.00 84.06 83 SER A O 1
ATOM 598 N N . GLN A 1 84 ? -15.171 15.691 3.627 1.00 79.06 84 GLN A N 1
ATOM 599 C CA . GLN A 1 84 ? -15.836 16.966 3.880 1.00 79.06 84 GLN A CA 1
ATOM 600 C C . GLN A 1 84 ? -17.361 16.804 3.990 1.00 79.06 84 GLN A C 1
ATOM 602 O O . GLN A 1 84 ? -18.007 17.651 4.600 1.00 79.06 84 GLN A O 1
ATOM 607 N N . ASN A 1 85 ? -17.942 15.714 3.465 1.00 78.50 85 ASN A N 1
ATOM 608 C CA . ASN A 1 85 ? -19.385 15.470 3.504 1.00 78.50 85 ASN A CA 1
ATOM 609 C C . ASN A 1 85 ? -19.795 14.707 4.787 1.00 78.50 85 ASN A C 1
ATOM 611 O O . ASN A 1 85 ? -19.404 13.549 4.938 1.00 78.50 85 ASN A O 1
ATOM 615 N N . PRO A 1 86 ? -20.605 15.302 5.689 1.00 69.50 86 PRO A N 1
ATOM 616 C CA . PRO A 1 86 ? -21.115 14.626 6.886 1.00 69.50 86 PRO A CA 1
ATOM 617 C C . PRO A 1 86 ? -21.969 13.390 6.636 1.00 69.50 86 PRO A C 1
ATOM 619 O O . PRO A 1 86 ? -22.005 12.500 7.475 1.00 69.50 86 PRO A O 1
ATOM 622 N N . GLU A 1 87 ? -22.632 13.301 5.487 1.00 70.44 87 GLU A N 1
ATOM 623 C CA . GLU A 1 87 ? -23.481 12.151 5.156 1.00 70.44 87 GLU A CA 1
ATOM 624 C C . GLU A 1 87 ? -22.669 10.861 4.971 1.00 70.44 87 GLU A C 1
ATOM 626 O O . GLU A 1 87 ? -23.216 9.764 5.018 1.00 70.44 87 GLU A O 1
ATOM 631 N N . ARG A 1 88 ? -21.343 10.965 4.807 1.00 72.38 88 ARG A N 1
ATOM 632 C CA . ARG A 1 88 ? -20.463 9.799 4.691 1.00 72.38 88 ARG A CA 1
ATOM 633 C C . ARG A 1 88 ? -20.116 9.140 6.033 1.00 72.38 88 ARG A C 1
ATOM 635 O O . ARG A 1 88 ? -19.451 8.107 6.023 1.00 72.38 88 ARG A O 1
ATOM 642 N N . ASP A 1 89 ? -20.598 9.660 7.164 1.00 70.19 89 ASP A N 1
ATOM 643 C CA . ASP A 1 89 ? -20.343 9.088 8.498 1.00 70.19 89 ASP A CA 1
ATOM 644 C C . ASP A 1 89 ? -20.991 7.694 8.682 1.00 70.19 89 ASP A C 1
ATOM 646 O O . ASP A 1 89 ? -20.486 6.865 9.444 1.00 70.19 89 ASP A O 1
ATOM 650 N N . GLU A 1 90 ? -22.049 7.376 7.923 1.00 83.75 90 GLU A N 1
ATOM 651 C CA . GLU A 1 90 ? -22.683 6.045 7.915 1.00 83.75 90 GLU A CA 1
ATOM 652 C C . GLU A 1 90 ? -21.718 4.936 7.468 1.00 83.75 90 GLU A C 1
ATOM 654 O O . GLU A 1 90 ? -21.815 3.793 7.919 1.00 83.75 90 GLU A O 1
ATOM 659 N N . VAL A 1 91 ? -20.730 5.268 6.631 1.00 89.44 91 VAL A N 1
ATOM 660 C CA . VAL A 1 91 ? -19.728 4.314 6.137 1.00 89.44 91 VAL A CA 1
ATOM 661 C C . VAL A 1 91 ? -18.899 3.737 7.287 1.00 89.44 91 VAL A C 1
ATOM 663 O O . VAL A 1 91 ? -18.632 2.533 7.314 1.00 89.44 91 VAL A O 1
ATOM 666 N N . ALA A 1 92 ? -18.551 4.562 8.278 1.00 90.25 92 ALA A N 1
ATOM 667 C CA . ALA A 1 92 ? -17.832 4.103 9.461 1.00 90.25 92 ALA A CA 1
ATOM 668 C C . ALA A 1 92 ? -18.674 3.132 10.299 1.00 90.25 92 ALA A C 1
ATOM 670 O O . ALA A 1 92 ? -18.147 2.141 10.800 1.00 90.25 92 ALA A O 1
ATOM 671 N N . GLN A 1 93 ? -19.986 3.371 10.404 1.00 89.75 93 GLN A N 1
ATOM 672 C CA . GLN A 1 93 ? -20.907 2.480 11.115 1.00 89.75 93 GLN A CA 1
ATOM 673 C C . GLN A 1 93 ? -21.079 1.142 10.391 1.00 89.75 93 GLN A C 1
ATOM 675 O O . GLN A 1 93 ? -21.043 0.091 11.029 1.00 89.75 93 GLN A O 1
ATOM 680 N N . VAL A 1 94 ? -21.207 1.154 9.061 1.00 94.38 94 VAL A N 1
ATOM 681 C CA . VAL A 1 94 ? -21.243 -0.082 8.264 1.00 94.38 94 VAL A CA 1
ATOM 682 C C . VAL A 1 94 ? -19.962 -0.880 8.490 1.00 94.38 94 VAL A C 1
ATOM 684 O O . VAL A 1 94 ? -20.021 -2.065 8.817 1.00 94.38 94 VAL A O 1
ATOM 687 N N . MET A 1 95 ? -18.800 -0.230 8.392 1.00 96.50 95 MET A N 1
ATOM 688 C CA . MET A 1 95 ? -17.519 -0.883 8.653 1.00 96.50 95 MET A CA 1
ATOM 689 C C . MET A 1 95 ? -17.437 -1.434 10.080 1.00 96.50 95 MET A C 1
ATOM 691 O O . MET A 1 95 ? -16.953 -2.547 10.282 1.00 96.50 95 MET A O 1
ATOM 695 N N . ALA A 1 96 ? -17.958 -0.692 11.058 1.00 93.88 96 ALA A N 1
ATOM 696 C CA . ALA A 1 96 ? -17.972 -1.101 12.451 1.00 93.88 96 ALA A CA 1
ATOM 697 C C . ALA A 1 96 ? -18.733 -2.416 12.672 1.00 93.88 96 ALA A C 1
ATOM 699 O O . ALA A 1 96 ? -18.238 -3.318 13.348 1.00 93.88 96 ALA A O 1
ATOM 700 N N . VAL A 1 97 ? -19.907 -2.557 12.050 1.00 94.81 97 VAL A N 1
ATOM 701 C CA . VAL A 1 97 ? -20.708 -3.790 12.105 1.00 94.81 97 VAL A CA 1
ATOM 702 C C . VAL A 1 97 ? -19.931 -4.978 11.532 1.00 94.81 97 VAL A C 1
ATOM 704 O O . VAL A 1 97 ? -19.933 -6.058 12.124 1.00 94.81 97 VAL A O 1
ATOM 707 N N . HIS A 1 98 ? -19.241 -4.787 10.407 1.00 97.62 98 HIS A N 1
ATOM 708 C CA . HIS A 1 98 ? -18.457 -5.851 9.780 1.00 97.62 98 HIS A CA 1
ATOM 709 C C . HIS A 1 98 ? -17.224 -6.245 10.604 1.00 97.62 98 HIS A C 1
ATOM 711 O O . HIS A 1 98 ? -16.967 -7.439 10.749 1.00 97.62 98 HIS A O 1
ATOM 717 N N . LEU A 1 99 ? -16.496 -5.281 11.180 1.00 96.94 99 LEU A N 1
ATOM 718 C CA . LEU A 1 99 ? -15.357 -5.553 12.068 1.00 96.94 99 LEU A CA 1
ATOM 719 C C . LEU A 1 99 ? -15.791 -6.333 13.308 1.00 96.94 99 LEU A C 1
ATOM 721 O O . LEU A 1 99 ? -15.203 -7.369 13.611 1.00 96.94 99 LEU A O 1
ATOM 725 N N . PHE A 1 100 ? -16.871 -5.898 13.959 1.00 95.25 100 PHE A N 1
ATOM 726 C CA . PHE A 1 100 ? -17.423 -6.598 15.115 1.00 95.25 100 PHE A CA 1
ATOM 727 C C . PHE A 1 100 ? -17.844 -8.032 14.762 1.00 95.25 100 PHE A C 1
ATOM 729 O O . PHE A 1 100 ? -17.499 -8.975 15.470 1.00 95.25 100 PHE A O 1
ATOM 736 N N . GLY A 1 101 ? -18.529 -8.220 13.628 1.00 95.31 101 GLY A N 1
ATOM 737 C CA . GLY A 1 101 ? -18.908 -9.547 13.134 1.00 95.31 101 GLY A CA 1
ATOM 738 C C . GLY A 1 101 ? -17.715 -10.458 12.813 1.00 95.31 101 GLY A C 1
ATOM 739 O O . GLY A 1 101 ? -17.847 -11.677 12.894 1.00 95.31 101 GLY A O 1
ATOM 740 N N . ALA A 1 102 ? -16.556 -9.880 12.488 1.00 95.69 102 ALA A N 1
ATOM 741 C CA . ALA A 1 102 ? -15.302 -10.594 12.257 1.00 95.69 102 ALA A CA 1
ATOM 742 C C . ALA A 1 102 ? -14.462 -10.802 13.536 1.00 95.69 102 ALA A C 1
ATOM 744 O O . ALA A 1 102 ? -13.405 -11.425 13.467 1.00 95.69 102 ALA A O 1
ATOM 745 N N . GLY A 1 103 ? -14.919 -10.312 14.696 1.00 94.81 103 GLY A N 1
ATOM 746 C CA . GLY A 1 103 ? -14.205 -10.425 15.971 1.00 94.81 103 GLY A CA 1
ATOM 747 C C . GLY A 1 103 ? -13.097 -9.387 16.177 1.00 94.81 103 GLY A C 1
ATOM 748 O O . GLY A 1 103 ? -12.179 -9.639 16.951 1.00 94.81 103 GLY A O 1
ATOM 749 N N . VAL A 1 104 ? -13.165 -8.243 15.487 1.00 96.06 104 VAL A N 1
ATOM 750 C CA . VAL A 1 104 ? -12.235 -7.116 15.649 1.00 96.06 104 VAL A CA 1
ATOM 751 C C . VAL A 1 104 ? -12.919 -5.996 16.432 1.00 96.06 104 VAL A C 1
ATOM 753 O O . VAL A 1 104 ? -13.864 -5.370 15.948 1.00 96.06 104 VAL A O 1
ATOM 756 N N . ASP A 1 105 ? -12.420 -5.714 17.632 1.00 94.56 105 ASP A N 1
ATOM 757 C CA . ASP A 1 105 ? -12.949 -4.672 18.510 1.00 94.56 105 ASP A CA 1
ATOM 758 C C . ASP A 1 105 ? -12.567 -3.273 18.020 1.00 94.56 105 ASP A C 1
ATOM 760 O O . ASP A 1 105 ? -11.420 -2.986 17.666 1.00 94.56 105 ASP A O 1
ATOM 764 N N . ILE A 1 106 ? -13.517 -2.346 18.066 1.00 93.56 106 ILE A N 1
ATOM 765 C CA . ILE A 1 106 ? -13.277 -0.971 17.628 1.00 93.56 106 ILE A CA 1
ATOM 766 C C . ILE A 1 106 ? -12.807 -0.147 18.812 1.00 93.56 106 ILE A C 1
ATOM 768 O O . ILE A 1 106 ? -13.510 -0.006 19.811 1.00 93.56 106 ILE A O 1
ATOM 772 N N . VAL A 1 107 ? -11.605 0.407 18.693 1.00 91.38 107 VAL A N 1
ATOM 773 C CA . VAL A 1 107 ? -11.013 1.236 19.748 1.00 91.38 107 VAL A CA 1
ATOM 774 C C . VAL A 1 107 ? -11.449 2.686 19.643 1.00 91.38 107 VAL A C 1
ATOM 776 O O . VAL A 1 107 ? -11.516 3.365 20.662 1.00 91.38 107 VAL A O 1
ATOM 779 N N . ASP A 1 108 ? -11.709 3.147 18.420 1.00 89.25 108 ASP A N 1
ATOM 780 C CA . ASP A 1 108 ? -12.142 4.507 18.137 1.00 89.25 108 ASP A CA 1
ATOM 781 C C . ASP A 1 108 ? -12.761 4.600 16.735 1.00 89.25 108 ASP A C 1
ATOM 783 O O . ASP A 1 108 ? -12.419 3.827 15.833 1.00 89.25 108 ASP A O 1
ATOM 787 N N . THR A 1 109 ? -13.661 5.562 16.549 1.00 90.88 109 THR A N 1
ATOM 788 C CA . THR A 1 109 ? -14.192 5.956 15.241 1.00 90.88 109 THR A CA 1
ATOM 789 C C . THR A 1 109 ? -14.026 7.458 15.088 1.00 90.88 109 THR A C 1
ATOM 791 O O . THR A 1 109 ? -14.670 8.247 15.775 1.00 90.88 109 THR A O 1
ATOM 794 N N . LEU A 1 110 ? -13.141 7.847 14.179 1.00 89.00 110 LEU A N 1
ATOM 795 C CA . LEU A 1 110 ? -12.699 9.218 13.994 1.00 89.00 110 LEU A CA 1
ATOM 796 C C . LEU A 1 110 ? -13.167 9.757 12.650 1.00 89.00 110 LEU A C 1
ATOM 798 O O . LEU A 1 110 ? -13.260 9.036 11.654 1.00 89.00 110 LEU A O 1
ATOM 802 N N . ARG A 1 111 ? -13.386 11.067 12.613 1.00 86.94 111 ARG A N 1
ATOM 803 C CA . ARG A 1 111 ? -13.677 11.804 11.391 1.00 86.94 111 ARG A CA 1
ATOM 804 C C . ARG A 1 111 ? -12.666 12.922 11.209 1.00 86.94 111 ARG A C 1
ATOM 806 O O . ARG A 1 111 ? -12.370 13.653 12.150 1.00 86.94 111 ARG A O 1
ATOM 813 N N . VAL A 1 112 ? -12.183 13.072 9.982 1.00 85.81 112 VAL A N 1
ATOM 814 C CA . VAL A 1 112 ? -11.253 14.125 9.582 1.00 85.81 112 VAL A CA 1
ATOM 815 C C . VAL A 1 112 ? -11.866 14.909 8.427 1.00 85.81 112 VAL A C 1
ATOM 817 O O . VAL A 1 112 ? -12.147 14.359 7.363 1.00 85.81 112 VAL A O 1
ATOM 820 N N . SER A 1 113 ? -12.063 16.211 8.629 1.00 72.31 113 SER A N 1
ATOM 821 C CA . SER A 1 113 ? -12.625 17.139 7.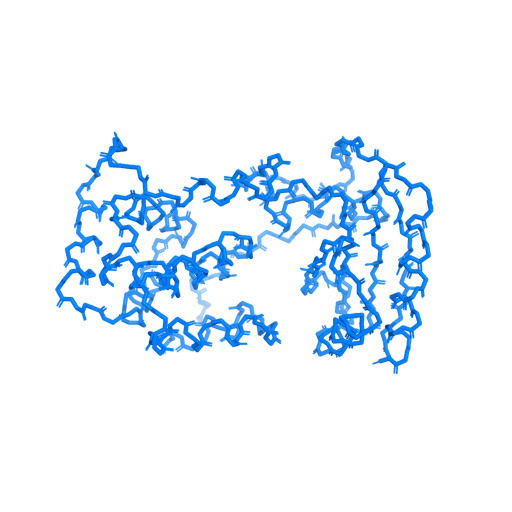637 1.00 72.31 113 SER A CA 1
ATOM 822 C C . SER A 1 113 ? -11.580 17.734 6.675 1.00 72.31 113 SER A C 1
ATOM 824 O O . SER A 1 113 ? -11.876 18.700 5.982 1.00 72.31 113 SER A O 1
ATOM 826 N N . ASN A 1 114 ? -10.400 17.109 6.570 1.00 58.72 114 ASN A N 1
ATOM 827 C CA . ASN A 1 114 ? -9.294 17.432 5.651 1.00 58.72 114 ASN A CA 1
ATOM 828 C C . ASN A 1 114 ? -8.378 18.628 5.987 1.00 58.72 114 ASN A C 1
ATOM 830 O O . ASN A 1 114 ? -7.732 19.158 5.087 1.00 58.72 114 ASN A O 1
ATOM 834 N N . ASP A 1 115 ? -8.230 19.003 7.259 1.00 54.72 115 ASP A N 1
ATOM 835 C CA . ASP A 1 115 ? -7.074 19.824 7.657 1.00 54.72 115 ASP A CA 1
ATOM 836 C C . ASP A 1 115 ? -5.850 18.898 7.812 1.00 54.72 115 ASP A C 1
ATOM 838 O O . ASP A 1 115 ? -5.984 17.864 8.485 1.00 54.72 115 ASP A O 1
ATOM 842 N N . PRO A 1 116 ? -4.680 19.178 7.198 1.00 54.69 116 PRO A N 1
ATOM 843 C CA . PRO A 1 116 ? -3.474 18.416 7.488 1.00 54.69 116 PRO A CA 1
ATOM 844 C C . PRO A 1 116 ? -3.197 18.524 8.986 1.00 54.69 116 PRO A C 1
ATOM 846 O O . PRO A 1 116 ? -2.880 19.594 9.501 1.00 54.69 116 PRO A O 1
ATOM 849 N N . ALA A 1 117 ? -3.379 17.410 9.700 1.00 57.38 117 ALA A N 1
ATOM 850 C CA . ALA A 1 117 ? -3.181 17.385 11.137 1.00 57.38 117 ALA A CA 1
ATOM 851 C C . ALA A 1 117 ? -1.743 17.813 11.437 1.00 57.38 117 ALA A C 1
ATOM 853 O O . ALA A 1 117 ? -0.788 17.173 10.986 1.00 57.38 117 ALA A O 1
ATOM 854 N N . THR A 1 118 ? -1.591 18.892 12.204 1.00 58.78 118 THR A N 1
ATOM 855 C CA . THR A 1 118 ? -0.306 19.255 12.790 1.00 58.78 118 THR A CA 1
ATOM 856 C C . THR A 1 118 ? 0.215 18.029 13.546 1.00 58.78 118 THR A C 1
ATOM 858 O O . THR A 1 118 ? -0.569 17.411 14.275 1.00 58.78 118 THR A O 1
ATOM 861 N N . PRO A 1 119 ? 1.491 17.640 13.372 1.00 61.59 119 PRO A N 1
ATOM 862 C CA . PRO A 1 119 ? 2.044 16.484 14.065 1.00 61.59 119 PRO A CA 1
ATOM 863 C C . PRO A 1 119 ? 1.769 16.571 15.565 1.00 61.59 119 PRO A C 1
ATOM 865 O O . PRO A 1 119 ? 1.973 17.632 16.160 1.00 61.59 119 PRO A O 1
ATOM 868 N N . ASP A 1 120 ? 1.302 15.478 16.175 1.00 66.12 120 ASP A N 1
ATOM 869 C CA . ASP A 1 120 ? 1.074 15.462 17.618 1.00 66.12 120 ASP A CA 1
ATOM 870 C C . ASP A 1 120 ? 2.434 15.598 18.331 1.00 66.12 120 ASP A C 1
ATOM 872 O O . ASP A 1 120 ? 3.299 14.728 18.172 1.00 66.12 120 ASP A O 1
ATOM 876 N N . PRO A 1 121 ? 2.658 16.668 19.121 1.00 65.62 121 PRO A N 1
ATOM 877 C CA . PRO A 1 121 ? 3.930 16.899 19.801 1.00 65.62 121 PRO A CA 1
ATOM 878 C C . PRO A 1 121 ? 4.296 15.796 20.809 1.00 65.62 121 PRO A C 1
ATOM 880 O O . PRO A 1 121 ? 5.431 15.762 21.282 1.00 65.62 121 PRO A O 1
ATOM 883 N N . GLN A 1 122 ? 3.373 14.891 21.153 1.00 70.38 122 GLN A N 1
ATOM 884 C CA . GLN A 1 122 ? 3.627 13.749 22.036 1.00 70.38 122 GLN A CA 1
ATOM 885 C C . GLN A 1 122 ? 4.219 12.521 21.317 1.00 70.38 122 GLN A C 1
ATOM 887 O O . GLN A 1 122 ? 4.588 11.547 21.980 1.00 70.38 122 GLN A O 1
ATOM 892 N N . LEU A 1 123 ? 4.348 12.542 19.985 1.00 68.38 123 LEU A N 1
ATOM 893 C CA . LEU A 1 123 ? 4.907 11.434 19.202 1.00 68.38 123 LEU A CA 1
ATOM 894 C C . LEU A 1 123 ? 6.411 11.268 19.428 1.00 68.38 123 LEU A C 1
ATOM 896 O O . LEU A 1 123 ? 7.235 12.043 18.943 1.00 68.38 123 LEU A O 1
ATOM 900 N N . GLN A 1 124 ? 6.794 10.194 20.114 1.00 69.81 124 GLN A N 1
ATOM 901 C CA . GLN A 1 124 ? 8.203 9.853 20.307 1.00 69.81 124 GLN A CA 1
ATOM 902 C C . GLN A 1 124 ? 8.759 9.126 19.080 1.00 69.81 124 GLN A C 1
ATOM 904 O O . GLN A 1 124 ? 8.185 8.128 18.644 1.00 69.81 124 GLN A O 1
ATOM 909 N N . GLY A 1 125 ? 9.910 9.580 18.571 1.00 62.66 125 GLY A N 1
ATOM 910 C CA . GLY A 1 125 ? 10.578 8.975 17.411 1.00 62.66 125 GLY A CA 1
ATOM 911 C C . GLY A 1 125 ? 10.058 9.465 16.059 1.00 62.66 125 GLY A C 1
ATOM 912 O O . GLY A 1 125 ? 10.315 8.822 15.048 1.00 62.66 125 GLY A O 1
ATOM 913 N N . TRP A 1 126 ? 9.342 10.591 16.037 1.00 65.88 126 TRP A N 1
ATOM 914 C CA . TRP A 1 126 ? 8.742 11.191 14.844 1.00 65.88 126 TRP A CA 1
ATOM 915 C C . TRP A 1 126 ? 9.707 11.365 13.652 1.00 65.88 126 TRP A C 1
ATOM 917 O O . TRP A 1 126 ? 9.299 11.156 12.511 1.00 65.88 126 TRP A O 1
ATOM 927 N N . ASP A 1 127 ? 10.999 11.616 13.893 1.00 60.19 127 ASP A N 1
ATOM 928 C CA . ASP A 1 127 ? 12.032 11.671 12.841 1.00 60.19 127 ASP A CA 1
ATOM 929 C C . ASP A 1 127 ? 12.083 10.400 11.969 1.00 60.19 127 ASP A C 1
ATOM 931 O O . ASP A 1 127 ? 12.410 10.458 10.784 1.00 60.19 127 ASP A O 1
ATOM 935 N N . ALA A 1 128 ? 11.707 9.244 12.527 1.00 59.28 128 ALA A N 1
ATOM 936 C CA . ALA A 1 128 ? 11.623 7.984 11.794 1.00 59.28 128 ALA A CA 1
ATOM 937 C C . ALA A 1 128 ? 10.462 7.936 10.786 1.00 59.28 128 ALA A C 1
ATOM 939 O O . ALA A 1 128 ? 10.536 7.183 9.816 1.00 59.28 128 ALA A O 1
ATOM 940 N N . LEU A 1 129 ? 9.405 8.728 11.000 1.00 60.03 129 LEU A N 1
ATOM 941 C CA . LEU A 1 129 ? 8.316 8.920 10.037 1.00 60.03 129 LEU A CA 1
ATOM 942 C C . LEU A 1 129 ? 8.667 10.009 9.013 1.00 60.03 129 LEU A C 1
ATOM 944 O O . LEU A 1 129 ? 8.347 9.850 7.841 1.00 60.03 129 LEU A O 1
ATOM 948 N N . HIS A 1 130 ? 9.389 11.060 9.419 1.00 55.47 130 HIS A N 1
ATOM 949 C CA . HIS A 1 130 ? 9.764 12.194 8.559 1.00 55.47 130 HIS A CA 1
ATOM 950 C C . HIS A 1 130 ? 10.678 11.858 7.372 1.00 55.47 130 HIS A C 1
ATOM 952 O O . HIS A 1 130 ? 10.707 12.607 6.400 1.00 55.47 130 HIS A O 1
ATOM 958 N N . GLY A 1 131 ? 11.392 10.731 7.402 1.00 55.03 131 GLY A N 1
ATOM 959 C CA . GLY A 1 131 ? 12.151 10.248 6.241 1.00 55.03 131 GLY A CA 1
ATOM 960 C C . GLY A 1 131 ? 11.283 9.744 5.079 1.00 55.03 131 GLY A C 1
ATOM 961 O O . GLY A 1 131 ? 11.821 9.425 4.019 1.00 55.03 131 GLY A O 1
ATOM 962 N N . ARG A 1 132 ? 9.959 9.639 5.262 1.00 62.50 132 ARG A N 1
ATOM 963 C CA . ARG A 1 132 ? 9.016 9.211 4.225 1.00 62.50 132 ARG A CA 1
ATOM 964 C C . ARG A 1 132 ? 8.441 10.417 3.496 1.00 62.50 132 ARG A C 1
ATOM 966 O O . ARG A 1 132 ? 7.973 11.368 4.114 1.00 62.50 132 ARG A O 1
ATOM 973 N N . ARG A 1 133 ? 8.444 10.359 2.164 1.00 65.06 133 ARG A N 1
ATOM 974 C CA . ARG A 1 133 ? 7.815 11.386 1.333 1.00 65.06 133 ARG A CA 1
ATOM 975 C C . ARG A 1 133 ? 6.304 11.173 1.359 1.00 65.06 133 ARG A C 1
ATOM 977 O O . ARG A 1 133 ? 5.811 10.268 0.698 1.00 65.06 133 ARG A O 1
ATOM 984 N N . VAL A 1 134 ? 5.592 11.986 2.134 1.00 61.22 134 VAL A N 1
ATOM 985 C CA . VAL A 1 134 ? 4.126 12.036 2.090 1.00 61.22 134 VAL A CA 1
ATOM 986 C C . VAL A 1 134 ? 3.727 12.916 0.916 1.00 61.22 134 VAL A C 1
ATOM 988 O O . VAL A 1 134 ? 4.157 14.064 0.835 1.00 61.22 134 VAL A O 1
ATOM 991 N N . LEU A 1 135 ? 2.964 12.354 -0.014 1.00 67.00 135 LEU A N 1
ATOM 992 C CA . LEU A 1 135 ? 2.436 13.072 -1.172 1.00 67.00 135 LEU A CA 1
ATOM 993 C C . LEU A 1 135 ? 1.034 13.620 -0.891 1.00 67.00 135 LEU A C 1
ATOM 995 O O . LEU A 1 135 ? 0.319 13.114 -0.021 1.00 67.00 135 LEU A O 1
ATOM 999 N N . ASP A 1 136 ? 0.613 14.647 -1.622 1.00 62.41 136 ASP A N 1
ATOM 1000 C CA . ASP A 1 136 ? -0.665 15.312 -1.343 1.00 62.41 136 ASP A CA 1
ATOM 1001 C C . ASP A 1 136 ? -1.853 14.465 -1.814 1.00 62.41 136 ASP A C 1
ATOM 1003 O O . ASP A 1 136 ? -2.967 14.586 -1.301 1.00 62.41 136 ASP A O 1
ATOM 1007 N N . SER A 1 137 ? -1.630 13.557 -2.770 1.00 73.31 137 SER A N 1
ATOM 1008 C CA . SER A 1 137 ? -2.675 12.676 -3.283 1.00 73.31 137 SER A CA 1
ATOM 1009 C C . SER A 1 137 ? -2.151 11.343 -3.815 1.00 73.31 137 SER A C 1
ATOM 1011 O O . SER A 1 137 ? -0.984 11.192 -4.171 1.00 73.31 137 SER A O 1
ATOM 1013 N N . ARG A 1 138 ? -3.061 10.372 -3.958 1.00 72.81 138 ARG A N 1
ATOM 1014 C CA . ARG A 1 138 ? -2.793 9.103 -4.653 1.00 72.81 138 ARG A CA 1
ATOM 1015 C C . ARG A 1 138 ? -2.304 9.320 -6.090 1.00 72.81 138 ARG A C 1
ATOM 1017 O O . ARG A 1 138 ? -1.404 8.613 -6.530 1.00 72.81 138 ARG A O 1
ATOM 1024 N N . ALA A 1 139 ? -2.869 10.301 -6.796 1.00 77.81 139 ALA A N 1
ATOM 1025 C CA . ALA A 1 139 ? -2.481 10.620 -8.169 1.00 77.81 139 ALA A CA 1
ATOM 1026 C C . ALA A 1 139 ? -1.012 11.064 -8.260 1.00 77.81 139 ALA A C 1
ATOM 1028 O O . ALA A 1 139 ? -0.329 10.746 -9.228 1.00 77.81 139 ALA A O 1
ATOM 1029 N N . GLU A 1 140 ? -0.493 11.739 -7.232 1.00 77.75 140 GLU A N 1
ATOM 1030 C CA . GLU A 1 140 ? 0.928 12.088 -7.160 1.00 77.75 140 GLU A CA 1
ATOM 1031 C C . GLU A 1 140 ? 1.819 10.877 -6.884 1.00 77.75 140 GLU A C 1
ATOM 1033 O O . GLU A 1 140 ? 2.920 10.794 -7.432 1.00 77.75 140 GLU A O 1
ATOM 1038 N N . VAL A 1 141 ? 1.357 9.915 -6.074 1.00 81.50 141 VAL A N 1
ATOM 1039 C CA . VAL A 1 141 ? 2.073 8.639 -5.898 1.00 81.50 141 VAL A CA 1
ATOM 1040 C C . VAL A 1 141 ? 2.139 7.904 -7.236 1.00 81.50 141 VAL A C 1
ATOM 1042 O O . VAL A 1 141 ? 3.206 7.439 -7.629 1.00 81.50 141 VAL A O 1
ATOM 1045 N N . GLU A 1 142 ? 1.030 7.849 -7.974 1.00 84.75 142 GLU A N 1
ATOM 1046 C CA . GLU A 1 142 ? 0.972 7.244 -9.308 1.00 84.75 142 GLU A CA 1
ATOM 1047 C C . GLU A 1 142 ? 1.924 7.952 -10.286 1.00 84.75 142 GLU A C 1
ATOM 1049 O O . GLU A 1 142 ? 2.757 7.295 -10.912 1.00 84.75 142 GLU A O 1
ATOM 1054 N N . ALA A 1 143 ? 1.888 9.286 -10.343 1.00 85.50 143 ALA A N 1
ATOM 1055 C CA . ALA A 1 143 ? 2.790 10.097 -11.164 1.00 85.50 143 ALA A CA 1
ATOM 1056 C C . ALA A 1 143 ? 4.273 9.902 -10.804 1.00 85.50 143 ALA A C 1
ATOM 1058 O O . ALA A 1 143 ? 5.144 9.996 -11.671 1.00 85.50 143 ALA A O 1
ATOM 1059 N N . SER A 1 144 ? 4.581 9.578 -9.543 1.00 84.31 144 SER A N 1
ATOM 1060 C CA . SER A 1 144 ? 5.961 9.357 -9.105 1.00 84.31 144 SER A CA 1
ATOM 1061 C C . SER A 1 144 ? 6.632 8.166 -9.790 1.00 84.31 144 SER A C 1
ATOM 1063 O O . SER A 1 144 ? 7.846 8.194 -9.957 1.00 84.31 144 SER A O 1
ATOM 1065 N N . ALA A 1 145 ? 5.874 7.167 -10.251 1.00 88.44 145 ALA A N 1
ATOM 1066 C CA . ALA A 1 145 ? 6.411 5.968 -10.897 1.00 88.44 145 ALA A CA 1
ATOM 1067 C C . ALA A 1 145 ? 6.125 5.891 -12.406 1.00 88.44 145 ALA A C 1
ATOM 1069 O O . ALA A 1 145 ? 6.420 4.862 -13.019 1.00 88.44 145 ALA A O 1
ATOM 1070 N N . GLN A 1 146 ? 5.540 6.933 -13.004 1.00 90.75 146 GLN A N 1
ATOM 1071 C CA . GLN A 1 146 ? 5.266 6.992 -14.444 1.00 90.75 146 GLN A CA 1
ATOM 1072 C C . GLN A 1 146 ? 6.549 7.115 -15.269 1.00 90.75 146 GLN A C 1
ATOM 1074 O O . GLN A 1 146 ? 7.582 7.564 -14.771 1.00 90.75 146 GLN A O 1
ATOM 1079 N N . TYR A 1 147 ? 6.466 6.702 -16.535 1.00 92.50 147 TYR A N 1
ATOM 1080 C CA . TYR A 1 147 ? 7.551 6.876 -17.493 1.00 92.50 147 TYR A CA 1
ATOM 1081 C C . TYR A 1 147 ? 7.885 8.363 -17.678 1.00 92.50 147 TYR A C 1
ATOM 1083 O O . TYR A 1 147 ? 7.040 9.156 -18.089 1.00 92.50 147 TYR A O 1
ATOM 1091 N N . ASP A 1 148 ? 9.133 8.713 -17.395 1.00 90.75 148 ASP A N 1
ATOM 1092 C CA . ASP A 1 148 ? 9.731 10.024 -17.583 1.00 90.75 148 ASP A CA 1
ATOM 1093 C C . ASP A 1 148 ? 11.200 9.849 -18.019 1.00 90.75 148 ASP A C 1
ATOM 1095 O O . ASP A 1 148 ? 12.102 9.734 -17.184 1.00 90.75 148 ASP A O 1
ATOM 1099 N N . PRO A 1 149 ? 11.475 9.813 -19.335 1.00 84.75 149 PRO A N 1
ATOM 1100 C CA . PRO A 1 149 ? 12.824 9.598 -19.856 1.00 84.75 149 PRO A CA 1
ATOM 1101 C C . PRO A 1 149 ? 13.739 10.819 -19.699 1.00 84.75 149 PRO A C 1
ATOM 1103 O O . PRO A 1 149 ? 14.880 10.792 -20.159 1.00 84.75 149 PRO A O 1
ATOM 1106 N N . THR A 1 150 ? 13.243 11.921 -19.127 1.00 86.69 150 THR A N 1
ATOM 1107 C CA . THR A 1 150 ? 14.040 13.137 -18.923 1.00 86.69 150 THR A CA 1
ATOM 1108 C C . THR A 1 150 ? 14.841 13.109 -17.625 1.00 86.69 150 THR A C 1
ATOM 1110 O O . THR A 1 150 ? 15.742 13.930 -17.444 1.00 86.69 150 THR A O 1
ATOM 1113 N N . ASP A 1 151 ? 14.559 12.144 -16.748 1.00 83.38 151 ASP A N 1
ATOM 1114 C CA . ASP A 1 151 ? 15.255 11.989 -15.480 1.00 83.38 151 ASP A CA 1
ATOM 1115 C C . ASP A 1 151 ? 16.725 11.593 -15.653 1.00 83.38 151 ASP A C 1
ATOM 1117 O O . ASP A 1 151 ? 17.126 10.914 -16.601 1.00 83.38 151 ASP A O 1
ATOM 1121 N N . GLN A 1 152 ? 17.547 11.995 -14.683 1.00 82.88 152 GLN A N 1
ATOM 1122 C CA . GLN A 1 152 ? 18.966 11.669 -14.677 1.00 82.88 152 GLN A CA 1
ATOM 1123 C C . GLN A 1 152 ? 19.190 10.162 -14.491 1.00 82.88 152 GLN A C 1
ATOM 1125 O O . GLN A 1 152 ? 18.762 9.569 -13.501 1.00 82.88 152 GLN A O 1
ATOM 1130 N N . VAL A 1 153 ? 19.952 9.562 -15.407 1.00 89.38 153 VAL A N 1
ATOM 1131 C CA . VAL A 1 153 ? 20.346 8.150 -15.341 1.00 89.38 153 VAL A CA 1
ATOM 1132 C C . VAL A 1 153 ? 21.741 8.037 -14.734 1.00 89.38 153 VAL A C 1
ATOM 1134 O O . VAL A 1 153 ? 22.730 8.458 -15.339 1.00 89.38 153 VAL A O 1
ATOM 1137 N N . THR A 1 154 ? 21.834 7.472 -13.531 1.00 89.88 154 THR A N 1
ATOM 1138 C CA . THR A 1 154 ? 23.124 7.117 -12.922 1.00 89.88 154 THR A CA 1
ATOM 1139 C C . THR A 1 154 ? 23.616 5.758 -13.445 1.00 89.88 154 THR A C 1
ATOM 1141 O O . THR A 1 154 ? 22.824 4.991 -14.003 1.00 89.88 154 THR A O 1
ATOM 1144 N N . PRO A 1 155 ? 24.908 5.412 -13.279 1.00 89.50 155 PRO A N 1
ATOM 1145 C CA . PRO A 1 155 ? 25.419 4.090 -13.651 1.00 89.50 155 PRO A CA 1
ATOM 1146 C C . PRO A 1 155 ? 24.679 2.928 -12.971 1.00 89.50 155 PRO A C 1
ATOM 1148 O O . PRO A 1 155 ? 24.458 1.893 -13.596 1.00 89.50 155 PRO A O 1
ATOM 1151 N N . GLU A 1 156 ? 24.260 3.102 -11.718 1.00 86.94 156 GLU A N 1
ATOM 1152 C CA . GLU A 1 156 ? 23.501 2.114 -10.943 1.00 86.94 156 GLU A CA 1
ATOM 1153 C C . GLU A 1 156 ? 22.100 1.910 -11.533 1.00 86.94 156 GLU A C 1
ATOM 1155 O O . GLU A 1 156 ? 21.668 0.777 -11.748 1.00 86.94 156 GLU A O 1
ATOM 1160 N N . VAL A 1 157 ? 21.424 3.009 -11.887 1.00 90.88 157 VAL A N 1
ATOM 1161 C CA . VAL A 1 157 ? 20.123 2.986 -12.571 1.00 90.88 157 VAL A CA 1
ATOM 1162 C C . VAL A 1 157 ? 20.235 2.286 -13.928 1.00 90.88 157 VAL A C 1
ATOM 1164 O O . VAL A 1 157 ? 19.432 1.406 -14.238 1.00 90.88 157 VAL A O 1
ATOM 1167 N N . ALA A 1 158 ? 21.263 2.613 -14.716 1.00 91.56 158 ALA A N 1
ATOM 1168 C CA . ALA A 1 158 ? 21.517 1.964 -16.001 1.00 91.56 158 ALA A CA 1
ATOM 1169 C C . ALA A 1 158 ? 21.783 0.455 -15.852 1.00 91.56 158 ALA A C 1
ATOM 1171 O O . ALA A 1 158 ? 21.313 -0.339 -16.666 1.00 91.56 158 ALA A O 1
ATOM 1172 N N . ALA A 1 159 ? 22.499 0.041 -14.802 1.00 90.81 159 ALA A N 1
ATOM 1173 C CA . ALA A 1 159 ? 22.765 -1.368 -14.526 1.00 90.81 159 ALA A CA 1
ATOM 1174 C C . ALA A 1 159 ? 21.488 -2.144 -14.164 1.00 90.81 159 ALA A C 1
ATOM 1176 O O . ALA A 1 159 ? 21.300 -3.258 -14.655 1.00 90.81 159 ALA A O 1
ATOM 1177 N N . LEU A 1 160 ? 20.592 -1.558 -13.361 1.00 91.69 160 LEU A N 1
ATOM 1178 C CA . LEU A 1 160 ? 19.290 -2.155 -13.036 1.00 91.69 160 LEU A CA 1
ATOM 1179 C C . LEU A 1 160 ? 18.424 -2.343 -14.286 1.00 91.69 160 LEU A C 1
ATOM 1181 O O . LEU A 1 160 ? 17.833 -3.408 -14.472 1.00 91.69 160 LEU A O 1
ATOM 1185 N N . ILE A 1 161 ? 18.384 -1.331 -15.158 1.00 94.25 161 ILE A N 1
ATOM 1186 C CA . ILE A 1 161 ? 17.671 -1.393 -16.441 1.00 94.25 161 ILE A CA 1
ATOM 1187 C C . ILE A 1 161 ? 18.236 -2.524 -17.304 1.00 94.25 161 ILE A C 1
ATOM 1189 O O . ILE A 1 161 ? 17.486 -3.404 -17.723 1.00 94.25 161 ILE A O 1
ATOM 1193 N N . ALA A 1 162 ? 19.558 -2.571 -17.485 1.00 94.19 162 ALA A N 1
ATOM 1194 C CA . ALA A 1 162 ? 20.210 -3.603 -18.288 1.00 94.19 162 ALA A CA 1
ATOM 1195 C C . ALA A 1 162 ? 19.974 -5.024 -17.736 1.00 94.19 162 ALA A C 1
ATOM 1197 O O . ALA A 1 162 ? 19.751 -5.964 -18.501 1.00 94.19 162 ALA A O 1
ATOM 1198 N N . GLN A 1 163 ? 19.984 -5.209 -16.411 1.00 92.12 163 GLN A N 1
ATOM 1199 C CA . GLN A 1 163 ? 19.637 -6.493 -15.787 1.00 92.12 163 GLN A CA 1
ATOM 1200 C C . GLN A 1 163 ? 18.199 -6.917 -16.112 1.00 92.12 163 GLN A C 1
ATOM 1202 O O . GLN A 1 163 ? 17.955 -8.066 -16.480 1.00 92.12 163 GLN A O 1
ATOM 1207 N N . ALA A 1 164 ? 17.241 -5.995 -16.032 1.00 93.94 164 ALA A N 1
ATOM 1208 C CA . ALA A 1 164 ? 15.855 -6.293 -16.368 1.00 93.94 164 ALA A CA 1
ATOM 1209 C C . ALA A 1 164 ? 15.663 -6.607 -17.863 1.00 93.94 164 ALA A C 1
ATOM 1211 O O . ALA A 1 164 ? 14.940 -7.542 -18.208 1.00 93.94 164 ALA A O 1
ATOM 1212 N N . GLU A 1 165 ? 16.342 -5.878 -18.750 1.00 94.06 165 GLU A N 1
ATOM 1213 C CA . GLU A 1 165 ? 16.305 -6.096 -20.203 1.00 94.06 165 GLU A CA 1
ATOM 1214 C C . GLU A 1 165 ? 16.942 -7.426 -20.622 1.00 94.06 165 GLU A C 1
ATOM 1216 O O . GLU A 1 165 ? 16.483 -8.068 -21.566 1.00 94.06 165 GLU A O 1
ATOM 1221 N N . THR A 1 166 ? 17.962 -7.880 -19.892 1.00 92.31 166 THR A N 1
ATOM 1222 C CA . THR A 1 166 ? 18.605 -9.187 -20.112 1.00 92.31 166 THR A CA 1
ATOM 1223 C C . THR A 1 166 ? 17.801 -10.367 -19.558 1.00 92.31 166 THR A C 1
ATOM 1225 O O . THR A 1 166 ? 18.203 -11.515 -19.742 1.00 92.31 166 THR A O 1
ATOM 1228 N N . GLY A 1 167 ? 16.640 -10.112 -18.944 1.00 85.75 167 GLY A N 1
ATOM 1229 C CA . GLY A 1 167 ? 15.718 -11.147 -18.480 1.00 85.75 167 GLY A CA 1
ATOM 1230 C C . GLY A 1 167 ? 15.971 -11.627 -17.052 1.00 85.75 167 GLY A C 1
ATOM 1231 O O . GLY A 1 167 ? 15.544 -12.732 -16.715 1.00 85.75 167 GLY A O 1
ATOM 1232 N N . ALA A 1 168 ? 16.640 -10.827 -16.213 1.00 89.06 168 ALA A N 1
ATOM 1233 C CA . ALA A 1 168 ? 16.798 -11.140 -14.795 1.00 89.06 168 ALA A CA 1
ATOM 1234 C C . ALA A 1 168 ? 15.436 -11.367 -14.120 1.00 89.06 168 ALA A C 1
ATOM 1236 O O . ALA A 1 168 ? 14.468 -10.628 -14.334 1.00 89.06 168 ALA A O 1
ATOM 1237 N N . HIS A 1 169 ? 15.356 -12.398 -13.281 1.00 92.94 169 HIS A N 1
ATOM 1238 C CA . HIS A 1 169 ? 14.122 -12.701 -12.574 1.00 92.94 169 HIS A CA 1
ATOM 1239 C C . HIS A 1 169 ? 13.956 -11.745 -11.373 1.00 92.94 169 HIS A C 1
ATOM 1241 O O . HIS A 1 169 ? 14.902 -11.599 -10.593 1.00 92.94 169 HIS A O 1
ATOM 1247 N N . PRO A 1 170 ? 12.767 -11.143 -11.134 1.00 92.88 170 PRO A N 1
ATOM 1248 C CA . PRO A 1 170 ? 12.554 -10.210 -10.022 1.00 92.88 170 PRO A CA 1
ATOM 1249 C C . PRO A 1 170 ? 12.976 -10.775 -8.667 1.00 92.88 170 PRO A C 1
ATOM 1251 O O . PRO A 1 170 ? 13.486 -10.048 -7.823 1.00 92.88 170 PRO A O 1
ATOM 1254 N N . HIS A 1 171 ? 12.795 -12.085 -8.469 1.00 90.81 171 HIS A N 1
ATOM 1255 C CA . HIS A 1 171 ? 13.202 -12.744 -7.233 1.00 90.81 171 HIS A CA 1
ATOM 1256 C C . HIS A 1 171 ? 14.708 -12.669 -6.979 1.00 90.81 171 HIS A C 1
ATOM 1258 O O . HIS A 1 171 ? 15.122 -12.395 -5.858 1.00 90.81 171 HIS A O 1
ATOM 1264 N N . GLU A 1 172 ? 15.525 -12.893 -8.006 1.00 90.56 172 GLU A N 1
ATOM 1265 C CA . GLU A 1 172 ? 16.983 -12.838 -7.884 1.00 90.56 172 GLU A CA 1
ATOM 1266 C C . GLU A 1 172 ? 17.449 -11.408 -7.621 1.00 90.56 172 GLU A C 1
ATOM 1268 O O . GLU A 1 172 ? 18.294 -11.189 -6.757 1.00 90.56 172 GLU A O 1
ATOM 1273 N N . MET A 1 173 ? 16.837 -10.431 -8.296 1.00 91.75 173 MET A N 1
ATOM 1274 C CA . MET A 1 173 ? 17.133 -9.014 -8.082 1.00 91.75 173 MET A CA 1
ATOM 1275 C C . MET A 1 173 ? 16.793 -8.577 -6.654 1.00 91.75 173 MET A C 1
ATOM 1277 O O . MET A 1 173 ? 17.620 -7.962 -5.987 1.00 91.75 173 MET A O 1
ATOM 1281 N N . VAL A 1 174 ? 15.607 -8.936 -6.147 1.00 90.62 174 VAL A N 1
ATOM 1282 C CA . VAL A 1 174 ? 15.211 -8.635 -4.762 1.00 90.62 174 VAL A CA 1
ATOM 1283 C C . VAL A 1 174 ? 16.138 -9.334 -3.768 1.00 90.62 174 VAL A C 1
ATOM 1285 O O . VAL A 1 174 ? 16.609 -8.689 -2.836 1.00 90.62 174 VAL A O 1
ATOM 1288 N N . ALA A 1 175 ? 16.434 -10.621 -3.961 1.00 88.62 175 ALA A N 1
ATOM 1289 C CA . ALA A 1 175 ? 17.329 -11.363 -3.075 1.00 88.62 175 ALA A CA 1
ATOM 1290 C C . ALA A 1 175 ? 18.737 -10.744 -3.043 1.00 88.62 175 ALA A C 1
ATOM 1292 O O . ALA A 1 175 ? 19.295 -10.561 -1.964 1.00 88.62 175 ALA A O 1
ATOM 1293 N N . ALA A 1 176 ? 19.280 -10.347 -4.198 1.00 87.25 176 ALA A N 1
ATOM 1294 C CA . ALA A 1 176 ? 20.572 -9.672 -4.290 1.00 87.25 176 ALA A CA 1
ATOM 1295 C C . ALA A 1 176 ? 20.569 -8.322 -3.555 1.00 87.25 176 ALA A C 1
ATOM 1297 O O . ALA A 1 176 ? 21.466 -8.058 -2.758 1.00 87.25 176 ALA A O 1
ATOM 1298 N N . ILE A 1 177 ? 19.530 -7.505 -3.759 1.00 85.81 177 ILE A N 1
ATOM 1299 C CA . ILE A 1 177 ? 19.366 -6.211 -3.082 1.00 85.81 177 ILE A CA 1
ATOM 1300 C C . ILE A 1 177 ? 19.246 -6.388 -1.562 1.00 85.81 177 ILE A C 1
ATOM 1302 O O . ILE A 1 177 ? 19.836 -5.631 -0.798 1.00 85.81 177 ILE A O 1
ATOM 1306 N N . LEU A 1 178 ? 18.490 -7.387 -1.097 1.00 82.56 178 LEU A N 1
ATOM 1307 C CA . LEU A 1 178 ? 18.294 -7.643 0.333 1.00 82.56 178 LEU A CA 1
ATOM 1308 C C . LEU A 1 178 ? 19.499 -8.312 1.011 1.00 82.56 178 LEU A C 1
ATOM 1310 O O . LEU A 1 178 ? 19.590 -8.265 2.242 1.00 82.56 178 LEU A O 1
ATOM 1314 N N . ALA A 1 179 ? 20.384 -8.944 0.237 1.00 81.75 179 ALA A N 1
ATOM 1315 C CA . ALA A 1 179 ? 21.639 -9.516 0.714 1.00 81.75 179 ALA A CA 1
ATOM 1316 C C . ALA A 1 179 ? 22.749 -8.463 0.878 1.00 81.75 179 ALA A C 1
ATOM 1318 O O . ALA A 1 179 ? 23.709 -8.714 1.613 1.00 81.75 179 ALA A O 1
ATOM 1319 N N . ASP A 1 180 ? 22.626 -7.299 0.229 1.00 75.25 180 ASP A N 1
ATOM 1320 C CA . ASP A 1 180 ? 23.572 -6.196 0.383 1.00 75.25 180 ASP A CA 1
ATOM 1321 C C . ASP A 1 180 ? 23.520 -5.644 1.828 1.00 75.25 180 ASP A C 1
ATOM 1323 O O . ASP A 1 180 ? 22.438 -5.367 2.356 1.00 75.25 180 ASP A O 1
ATOM 1327 N N . PRO A 1 181 ? 24.669 -5.496 2.517 1.00 58.66 181 PRO A N 1
ATOM 1328 C CA . PRO A 1 181 ? 24.729 -4.892 3.848 1.00 58.66 181 PRO A CA 1
ATOM 1329 C C . PRO A 1 181 ? 24.354 -3.397 3.884 1.00 58.66 181 PRO A C 1
ATOM 1331 O O . PRO A 1 181 ? 24.156 -2.854 4.977 1.00 58.66 181 PRO A O 1
ATOM 1334 N N . ALA A 1 182 ? 24.261 -2.710 2.742 1.00 57.03 182 ALA A N 1
ATOM 1335 C CA . ALA A 1 182 ? 23.717 -1.361 2.651 1.00 57.03 182 ALA A CA 1
ATOM 1336 C C . ALA A 1 182 ? 22.209 -1.333 3.007 1.00 57.03 182 ALA A C 1
ATOM 1338 O O . ALA A 1 182 ? 21.469 -2.278 2.741 1.00 57.03 182 ALA A O 1
ATOM 1339 N N . PRO A 1 183 ? 21.702 -0.254 3.632 1.00 54.94 183 PRO A N 1
ATOM 1340 C CA . PRO A 1 183 ? 20.309 -0.205 4.065 1.00 54.94 183 PRO A CA 1
ATOM 1341 C C . PRO A 1 183 ? 19.338 -0.182 2.873 1.00 54.94 183 PRO A C 1
ATOM 1343 O O . PRO A 1 183 ? 19.455 0.663 1.987 1.00 54.94 183 PRO A O 1
ATOM 1346 N N . THR A 1 184 ? 18.308 -1.039 2.919 1.00 52.12 184 THR A N 1
ATOM 1347 C CA . THR A 1 184 ? 17.232 -1.173 1.908 1.00 52.12 184 THR A CA 1
ATOM 1348 C C . THR A 1 184 ? 16.544 0.155 1.557 1.00 52.12 184 THR A C 1
ATOM 1350 O O . THR A 1 184 ? 16.016 0.310 0.458 1.00 52.12 184 THR A O 1
ATOM 1353 N N . SER A 1 185 ? 16.584 1.146 2.458 1.00 50.81 185 SER A N 1
ATOM 1354 C CA . SER A 1 185 ? 16.062 2.500 2.229 1.00 50.81 185 SER A CA 1
ATOM 1355 C C . SER A 1 185 ? 16.784 3.278 1.122 1.00 50.81 185 SER A C 1
ATOM 1357 O O . SER A 1 185 ? 16.237 4.264 0.636 1.00 50.81 185 SER A O 1
ATOM 1359 N N . ARG A 1 186 ? 17.978 2.847 0.692 1.00 64.56 186 ARG A N 1
ATOM 1360 C CA . ARG A 1 186 ? 18.677 3.415 -0.475 1.00 64.56 186 ARG A CA 1
ATOM 1361 C C . ARG A 1 186 ? 18.207 2.830 -1.803 1.00 64.56 186 ARG A C 1
ATOM 1363 O O . ARG A 1 186 ? 18.262 3.513 -2.815 1.00 64.56 186 ARG A O 1
ATOM 1370 N N . CYS A 1 187 ? 17.696 1.603 -1.791 1.00 76.00 187 CYS A N 1
ATOM 1371 C CA . CYS A 1 187 ? 17.412 0.866 -3.017 1.00 76.00 187 CYS A CA 1
ATOM 1372 C C . CYS A 1 187 ? 16.060 1.247 -3.633 1.00 76.00 187 CYS A C 1
ATOM 1374 O O . CYS A 1 187 ? 15.919 1.224 -4.850 1.00 76.00 187 CYS A O 1
ATOM 1376 N N . VAL A 1 188 ? 15.064 1.628 -2.820 1.00 85.12 188 VAL A N 1
ATOM 1377 C CA . VAL A 1 188 ? 13.744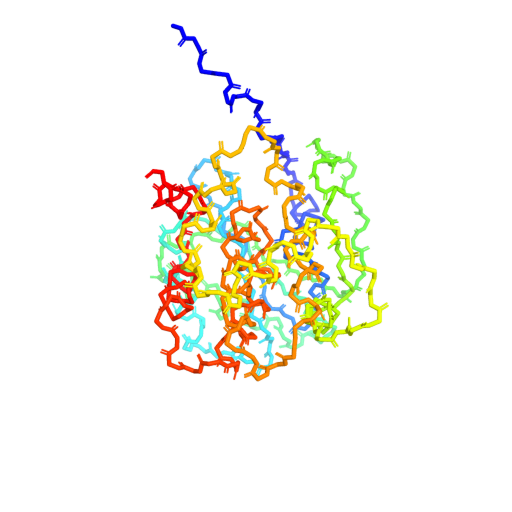 2.044 -3.335 1.00 85.12 188 VAL A CA 1
ATOM 1378 C C . VAL A 1 188 ? 13.855 3.262 -4.269 1.00 85.12 188 VAL A C 1
ATOM 1380 O O . VAL A 1 188 ? 13.338 3.169 -5.381 1.00 85.12 188 VAL A O 1
ATOM 1383 N N . PRO A 1 189 ? 14.554 4.362 -3.909 1.00 85.19 189 PRO A N 1
ATOM 1384 C CA . PRO A 1 189 ? 14.762 5.486 -4.826 1.00 85.19 189 PRO A CA 1
ATOM 1385 C C . PRO A 1 189 ? 15.493 5.119 -6.125 1.00 85.19 189 PRO A C 1
ATOM 1387 O O . PRO A 1 189 ? 15.119 5.612 -7.184 1.00 85.19 189 PRO A O 1
ATOM 1390 N N . GLU A 1 190 ? 16.504 4.248 -6.064 1.00 88.00 190 GLU A N 1
ATOM 1391 C CA . GLU A 1 190 ? 17.276 3.822 -7.243 1.00 88.00 190 GLU A CA 1
ATOM 1392 C C . GLU A 1 190 ? 16.434 2.972 -8.203 1.00 88.00 190 GLU A C 1
ATOM 1394 O O . GLU A 1 190 ? 16.406 3.229 -9.407 1.00 88.00 190 GLU A O 1
ATOM 1399 N N . VAL A 1 191 ? 15.685 1.996 -7.677 1.00 92.69 191 VAL A N 1
ATOM 1400 C CA . VAL A 1 191 ? 14.777 1.177 -8.492 1.00 92.69 191 VAL A CA 1
ATOM 1401 C C . VAL A 1 191 ? 13.621 2.026 -9.025 1.00 92.69 191 VAL A C 1
ATOM 1403 O O . VAL A 1 191 ? 13.231 1.852 -10.176 1.00 92.69 191 VAL A O 1
ATOM 1406 N N . LEU A 1 192 ? 13.101 2.982 -8.246 1.00 92.38 192 LEU A N 1
ATOM 1407 C CA . LEU A 1 192 ? 12.097 3.938 -8.721 1.00 92.38 192 LEU A CA 1
ATOM 1408 C C . LEU A 1 192 ? 12.632 4.779 -9.887 1.00 92.38 192 LEU A C 1
ATOM 1410 O O . LEU A 1 192 ? 11.948 4.911 -10.900 1.00 92.38 192 LEU A O 1
ATOM 1414 N N . ALA A 1 193 ? 13.857 5.297 -9.782 1.00 91.00 193 ALA A N 1
ATOM 1415 C CA . ALA A 1 193 ? 14.501 6.024 -10.871 1.00 91.00 193 ALA A CA 1
ATOM 1416 C C . ALA A 1 193 ? 14.650 5.146 -12.125 1.00 91.00 193 ALA A C 1
ATOM 1418 O O . ALA A 1 193 ? 14.346 5.603 -13.221 1.00 91.00 193 ALA A O 1
ATOM 1419 N N . ALA A 1 194 ? 15.022 3.870 -11.977 1.00 94.06 194 ALA A N 1
ATOM 1420 C CA . ALA A 1 194 ? 15.093 2.925 -13.094 1.00 94.06 194 ALA A CA 1
ATOM 1421 C C . ALA A 1 194 ? 13.726 2.647 -13.735 1.00 94.06 194 ALA A C 1
ATOM 1423 O O . ALA A 1 194 ? 13.598 2.655 -14.957 1.00 94.06 194 ALA A O 1
ATOM 1424 N N . VAL A 1 195 ? 12.685 2.464 -12.923 1.00 95.81 195 VAL A N 1
ATOM 1425 C CA . VAL A 1 195 ? 11.301 2.274 -13.380 1.00 95.81 195 VAL A CA 1
ATOM 1426 C C . VAL A 1 195 ? 10.812 3.473 -14.201 1.00 95.81 195 VAL A C 1
ATOM 1428 O O . VAL A 1 195 ? 10.157 3.283 -15.228 1.00 95.81 195 VAL A O 1
ATOM 1431 N N . ARG A 1 196 ? 11.157 4.703 -13.804 1.00 95.62 196 ARG A N 1
ATOM 1432 C CA . ARG A 1 196 ? 10.783 5.931 -14.530 1.00 95.62 196 ARG A CA 1
ATOM 1433 C C . ARG A 1 196 ? 11.444 6.039 -15.909 1.00 95.62 196 ARG A C 1
ATOM 1435 O O . ARG A 1 196 ? 10.880 6.666 -16.791 1.00 95.62 196 ARG A O 1
ATOM 1442 N N . GLN A 1 197 ? 12.561 5.358 -16.154 1.00 95.38 197 GLN A N 1
ATOM 1443 C CA . GLN A 1 197 ? 13.239 5.357 -17.461 1.00 95.38 197 GLN A CA 1
ATOM 1444 C C . GLN A 1 197 ? 12.655 4.366 -18.472 1.00 95.38 197 GLN A C 1
ATOM 1446 O O . GLN A 1 197 ? 13.053 4.366 -19.637 1.00 95.38 197 GLN A O 1
ATOM 1451 N N . LEU A 1 198 ? 11.741 3.493 -18.049 1.00 94.94 198 LEU A N 1
ATOM 1452 C CA . LEU A 1 198 ? 11.244 2.407 -18.886 1.00 94.94 198 LEU A CA 1
ATOM 1453 C C . LEU A 1 198 ? 9.867 2.731 -19.484 1.00 94.94 198 LEU A C 1
ATOM 1455 O O . LEU A 1 198 ? 8.974 3.114 -18.725 1.00 94.94 198 LEU A O 1
ATOM 1459 N N . PRO A 1 199 ? 9.657 2.545 -20.802 1.00 94.38 199 PRO A N 1
ATOM 1460 C CA . PRO A 1 199 ? 8.346 2.691 -21.438 1.00 94.38 199 PRO A CA 1
ATOM 1461 C C . PRO A 1 199 ? 7.296 1.734 -20.860 1.00 94.38 199 PRO A C 1
ATOM 1463 O O . PRO A 1 199 ? 7.617 0.611 -20.470 1.00 94.38 199 PRO A O 1
ATOM 1466 N N . ASP A 1 200 ? 6.027 2.141 -20.841 1.00 90.75 200 ASP A N 1
ATOM 1467 C CA . ASP A 1 200 ? 4.949 1.363 -20.208 1.00 90.75 200 ASP A CA 1
ATOM 1468 C C . ASP A 1 200 ? 4.701 -0.017 -20.840 1.00 90.75 200 ASP A C 1
ATOM 1470 O O . ASP A 1 200 ? 4.179 -0.899 -20.168 1.00 90.75 200 ASP A O 1
ATOM 1474 N N . ASP A 1 201 ? 5.100 -0.238 -22.092 1.00 89.94 201 ASP A N 1
ATOM 1475 C CA . ASP A 1 201 ? 4.918 -1.490 -22.837 1.00 89.94 201 ASP A CA 1
ATOM 1476 C C . ASP A 1 201 ? 6.141 -2.430 -22.803 1.00 89.94 201 ASP A C 1
ATOM 1478 O O . ASP A 1 201 ? 6.119 -3.517 -23.386 1.00 89.94 201 ASP A O 1
ATOM 1482 N N . SER A 1 202 ? 7.215 -2.053 -22.100 1.00 93.50 202 SER A N 1
ATOM 1483 C CA . SER A 1 202 ? 8.444 -2.849 -22.035 1.00 93.50 202 SER A CA 1
ATOM 1484 C C . SER A 1 202 ? 8.340 -4.046 -21.080 1.00 93.50 202 SER A C 1
ATOM 1486 O O . SER A 1 202 ? 7.831 -3.956 -19.960 1.00 93.50 202 SER A O 1
ATOM 1488 N N . ALA A 1 203 ? 8.941 -5.178 -21.467 1.00 93.88 203 ALA A N 1
ATOM 1489 C CA . ALA A 1 203 ? 9.090 -6.338 -20.585 1.00 93.88 203 ALA A CA 1
ATOM 1490 C C . ALA A 1 203 ? 9.914 -6.011 -19.324 1.00 93.88 203 ALA A C 1
ATOM 1492 O O . ALA A 1 203 ? 9.624 -6.542 -18.247 1.00 93.88 203 ALA A O 1
ATOM 1493 N N . ALA A 1 204 ? 10.897 -5.112 -19.443 1.00 95.88 204 ALA A N 1
ATOM 1494 C CA . ALA A 1 204 ? 11.707 -4.644 -18.322 1.00 95.88 204 ALA A CA 1
ATOM 1495 C C . ALA A 1 204 ? 10.868 -3.850 -17.306 1.00 95.88 204 ALA A C 1
ATOM 1497 O O . ALA A 1 204 ? 11.112 -3.965 -16.105 1.00 95.88 204 ALA A O 1
ATOM 1498 N N . THR A 1 205 ? 9.830 -3.126 -17.755 1.00 96.75 205 THR A N 1
ATOM 1499 C CA . THR A 1 205 ? 8.886 -2.419 -16.869 1.00 96.75 205 THR A CA 1
ATOM 1500 C C . THR A 1 205 ? 8.193 -3.404 -15.952 1.00 96.75 205 THR A C 1
ATOM 1502 O O . THR A 1 205 ? 8.196 -3.223 -14.740 1.00 96.75 205 THR A O 1
ATOM 1505 N N . ALA A 1 206 ? 7.686 -4.514 -16.496 1.00 96.75 206 ALA A N 1
ATOM 1506 C CA . ALA A 1 206 ? 7.077 -5.559 -15.681 1.00 96.75 206 ALA A CA 1
ATOM 1507 C C . ALA A 1 206 ? 8.060 -6.130 -14.637 1.00 96.75 206 ALA A C 1
ATOM 1509 O O . ALA A 1 206 ? 7.668 -6.365 -13.494 1.00 96.75 206 ALA A O 1
ATOM 1510 N N . VAL A 1 207 ? 9.338 -6.320 -14.993 1.00 97.12 207 VAL A N 1
ATOM 1511 C CA . VAL A 1 207 ? 10.385 -6.814 -14.076 1.00 97.12 207 VAL A CA 1
ATOM 1512 C C . VAL A 1 207 ? 10.665 -5.808 -12.957 1.00 97.12 207 VAL A C 1
ATOM 1514 O O . VAL A 1 207 ? 10.455 -6.137 -11.788 1.00 97.12 207 VAL A O 1
ATOM 1517 N N . LEU A 1 208 ? 11.104 -4.590 -13.289 1.00 96.88 208 LEU A N 1
ATOM 1518 C CA . LEU A 1 208 ? 11.532 -3.609 -12.288 1.00 96.88 208 LEU A CA 1
ATOM 1519 C C . LEU A 1 208 ? 10.374 -3.066 -11.458 1.00 96.88 208 LEU A C 1
ATOM 1521 O O . LEU A 1 208 ? 10.557 -2.840 -10.267 1.00 96.88 208 LEU A O 1
ATOM 1525 N N . CYS A 1 209 ? 9.173 -2.929 -12.020 1.00 97.38 209 CYS A N 1
ATOM 1526 C CA . CYS A 1 209 ? 7.996 -2.581 -11.229 1.00 97.38 209 CYS A CA 1
ATOM 1527 C C . CYS A 1 209 ? 7.638 -3.687 -10.222 1.00 97.38 209 CYS A C 1
ATOM 1529 O O . CYS A 1 209 ? 7.223 -3.385 -9.107 1.00 97.38 209 CYS A O 1
ATOM 1531 N N . THR A 1 210 ? 7.853 -4.967 -10.555 1.00 96.94 210 THR A N 1
ATOM 1532 C CA . THR A 1 210 ? 7.676 -6.061 -9.580 1.00 96.94 210 THR A CA 1
ATOM 1533 C C . THR A 1 210 ? 8.720 -5.975 -8.462 1.00 96.94 210 THR A C 1
ATOM 1535 O O . THR A 1 210 ? 8.373 -6.103 -7.290 1.00 96.94 210 THR A O 1
ATOM 1538 N N . VAL A 1 211 ? 9.988 -5.707 -8.799 1.00 95.62 211 VAL A N 1
ATOM 1539 C CA . VAL A 1 211 ? 11.065 -5.496 -7.810 1.00 95.62 211 VAL A CA 1
ATOM 1540 C C . VAL A 1 211 ? 10.746 -4.303 -6.904 1.00 95.62 211 VAL A C 1
ATOM 1542 O O . VAL A 1 211 ? 10.784 -4.432 -5.681 1.00 95.62 211 VAL A O 1
ATOM 1545 N N . LEU A 1 212 ? 10.378 -3.162 -7.495 1.00 95.06 212 LEU A N 1
ATOM 1546 C CA . LEU A 1 212 ? 9.985 -1.952 -6.776 1.00 95.06 212 LEU A CA 1
ATOM 1547 C C . LEU A 1 212 ? 8.816 -2.227 -5.835 1.00 95.06 212 LEU A C 1
ATOM 1549 O O . LEU A 1 212 ? 8.860 -1.798 -4.687 1.00 95.06 212 LEU A O 1
ATOM 1553 N N . SER A 1 213 ? 7.810 -2.970 -6.302 1.00 94.25 213 SER A N 1
ATOM 1554 C CA . SER A 1 213 ? 6.640 -3.318 -5.504 1.00 94.25 213 SER A CA 1
ATOM 1555 C C . SER A 1 213 ? 7.028 -4.044 -4.217 1.00 94.25 213 SER A C 1
ATOM 1557 O O . SER A 1 213 ? 6.671 -3.611 -3.122 1.00 94.25 213 SER A O 1
ATOM 1559 N N . VAL A 1 214 ? 7.857 -5.085 -4.330 1.00 91.94 214 VAL A N 1
ATOM 1560 C CA . VAL A 1 214 ? 8.326 -5.864 -3.178 1.00 91.94 214 VAL A CA 1
ATOM 1561 C C . VAL A 1 214 ? 9.179 -5.019 -2.232 1.00 91.94 214 VAL A C 1
ATOM 1563 O O . VAL A 1 214 ? 8.978 -5.060 -1.018 1.00 91.94 214 VAL A O 1
ATOM 1566 N N . LEU A 1 215 ? 10.123 -4.236 -2.760 1.00 89.25 215 LEU A N 1
ATOM 1567 C CA . LEU A 1 215 ? 11.005 -3.406 -1.935 1.00 89.25 215 LEU A CA 1
ATOM 1568 C C . LEU A 1 215 ? 10.236 -2.300 -1.209 1.00 89.25 215 LEU A C 1
ATOM 1570 O O . LEU A 1 215 ? 10.458 -2.097 -0.015 1.00 89.25 215 LEU A O 1
ATOM 1574 N N . ALA A 1 216 ? 9.312 -1.627 -1.898 1.00 85.62 216 ALA A N 1
ATOM 1575 C CA . ALA A 1 216 ? 8.432 -0.625 -1.309 1.00 85.62 216 ALA A CA 1
ATOM 1576 C C . ALA A 1 216 ? 7.554 -1.253 -0.219 1.00 85.62 216 ALA A C 1
ATOM 1578 O O . ALA A 1 216 ? 7.480 -0.724 0.889 1.00 85.62 216 ALA A O 1
ATOM 1579 N N . TYR A 1 217 ? 6.997 -2.442 -0.465 1.00 84.75 217 TYR A N 1
ATOM 1580 C CA . TYR A 1 217 ? 6.205 -3.163 0.527 1.00 84.75 217 TYR A CA 1
ATOM 1581 C C . TYR A 1 217 ? 7.023 -3.533 1.775 1.00 84.75 217 TYR A C 1
ATOM 1583 O O . TYR A 1 217 ? 6.588 -3.290 2.901 1.00 84.75 217 TYR A O 1
ATOM 1591 N N . ILE A 1 218 ? 8.245 -4.053 1.602 1.00 79.94 218 ILE A N 1
ATOM 1592 C CA . ILE A 1 218 ? 9.166 -4.376 2.708 1.00 79.94 218 ILE A CA 1
ATOM 1593 C C . ILE A 1 218 ? 9.575 -3.115 3.481 1.00 79.94 218 ILE A C 1
ATOM 1595 O O . ILE A 1 218 ? 9.684 -3.152 4.709 1.00 79.94 218 ILE A O 1
ATOM 1599 N N . ALA A 1 219 ? 9.775 -1.999 2.780 1.00 75.25 219 ALA A N 1
ATOM 1600 C CA . ALA A 1 219 ? 10.046 -0.693 3.375 1.00 75.25 219 ALA A CA 1
ATOM 1601 C C . ALA A 1 219 ? 8.807 -0.069 4.047 1.00 75.25 219 ALA A C 1
ATOM 1603 O O . ALA A 1 219 ? 8.932 0.952 4.729 1.00 75.25 219 ALA A O 1
ATOM 1604 N N . GLY A 1 220 ? 7.631 -0.688 3.892 1.00 70.06 220 GLY A N 1
ATOM 1605 C CA . GLY A 1 220 ? 6.347 -0.257 4.435 1.00 70.06 220 GLY A CA 1
ATOM 1606 C C . GLY A 1 220 ? 5.716 0.921 3.687 1.00 70.06 220 GLY A C 1
ATOM 1607 O O . GLY A 1 220 ? 4.937 1.651 4.296 1.00 70.06 220 GLY A O 1
ATOM 1608 N N . ASP A 1 221 ? 6.085 1.137 2.427 1.00 75.56 221 ASP A N 1
ATOM 1609 C CA . ASP A 1 221 ? 5.447 2.061 1.486 1.00 75.56 221 ASP A CA 1
ATOM 1610 C C . ASP A 1 221 ? 4.461 1.281 0.601 1.00 75.56 221 ASP A C 1
ATOM 1612 O O . ASP A 1 221 ? 4.737 0.909 -0.542 1.00 75.56 221 ASP A O 1
ATOM 1616 N N . GLY A 1 222 ? 3.299 0.965 1.178 1.00 77.62 222 GLY A N 1
ATOM 1617 C CA . GLY A 1 222 ? 2.261 0.194 0.495 1.00 77.62 222 GLY A CA 1
ATOM 1618 C C . GLY A 1 222 ? 1.641 0.929 -0.697 1.00 77.62 222 GLY A C 1
ATOM 1619 O O . GLY A 1 222 ? 1.131 0.283 -1.611 1.00 77.62 222 GLY A O 1
ATOM 1620 N N . ALA A 1 223 ? 1.686 2.263 -0.722 1.00 79.25 223 ALA A N 1
ATOM 1621 C CA . ALA A 1 223 ? 1.154 3.037 -1.836 1.00 79.25 223 ALA A CA 1
ATOM 1622 C C . ALA A 1 223 ? 2.054 2.923 -3.061 1.00 79.25 223 ALA A C 1
ATOM 1624 O O . ALA A 1 223 ? 1.571 2.531 -4.124 1.00 79.25 223 ALA A O 1
ATOM 1625 N N . LEU A 1 224 ? 3.360 3.159 -2.906 1.00 85.50 224 LEU A N 1
ATOM 1626 C CA . LEU A 1 224 ? 4.311 2.943 -3.991 1.00 85.50 224 LEU A CA 1
ATOM 1627 C C . LEU A 1 224 ? 4.326 1.473 -4.430 1.00 85.50 224 LEU A C 1
ATOM 1629 O O . LEU A 1 224 ? 4.394 1.195 -5.627 1.00 85.50 224 LEU A O 1
ATOM 1633 N N . ALA A 1 225 ? 4.184 0.534 -3.486 1.00 88.88 225 ALA A N 1
ATOM 1634 C CA . ALA A 1 225 ? 4.105 -0.888 -3.802 1.00 88.88 225 ALA A CA 1
ATOM 1635 C C . ALA A 1 225 ? 2.931 -1.230 -4.734 1.00 88.88 225 ALA A C 1
ATOM 1637 O O . ALA A 1 225 ? 3.110 -1.961 -5.714 1.00 88.88 225 ALA A O 1
ATOM 1638 N N . ASN A 1 226 ? 1.751 -0.668 -4.452 1.00 88.25 226 ASN A N 1
ATOM 1639 C CA . ASN A 1 226 ? 0.552 -0.837 -5.271 1.00 88.25 226 ASN A CA 1
ATOM 1640 C C . ASN A 1 226 ? 0.674 -0.137 -6.630 1.00 88.25 226 ASN A C 1
ATOM 1642 O O . ASN A 1 226 ? 0.329 -0.718 -7.655 1.00 88.25 226 ASN A O 1
ATOM 1646 N N . VAL A 1 227 ? 1.200 1.090 -6.670 1.00 92.00 227 VAL A N 1
ATOM 1647 C CA . VAL A 1 227 ? 1.441 1.797 -7.939 1.00 92.00 227 VAL A CA 1
ATOM 1648 C C . VAL A 1 227 ? 2.357 0.977 -8.846 1.00 92.00 227 VAL A C 1
ATOM 1650 O O . VAL A 1 227 ? 2.063 0.783 -10.027 1.00 92.00 227 VAL A O 1
ATOM 1653 N N . ALA A 1 228 ? 3.440 0.445 -8.281 1.00 95.00 228 ALA A N 1
ATOM 1654 C CA . ALA A 1 228 ? 4.384 -0.371 -9.019 1.00 95.00 228 ALA A CA 1
ATOM 1655 C C . ALA A 1 228 ? 3.731 -1.664 -9.536 1.00 95.00 228 ALA A C 1
ATOM 1657 O O . ALA A 1 228 ? 3.872 -1.977 -10.717 1.00 95.00 228 ALA A O 1
ATOM 1658 N N . ILE A 1 229 ? 2.957 -2.395 -8.722 1.00 95.75 229 ILE A N 1
ATOM 1659 C CA . ILE A 1 229 ? 2.355 -3.658 -9.185 1.00 95.75 229 ILE A CA 1
ATOM 1660 C C . ILE A 1 229 ? 1.300 -3.452 -10.273 1.00 95.75 229 ILE A C 1
ATOM 1662 O O . ILE A 1 229 ? 1.286 -4.190 -11.259 1.00 95.75 229 ILE A O 1
ATOM 1666 N N . VAL A 1 230 ? 0.480 -2.402 -10.153 1.00 93.81 230 VAL A N 1
ATOM 1667 C CA . VAL A 1 230 ? -0.509 -2.034 -11.176 1.00 93.81 230 VAL A CA 1
ATOM 1668 C C . VAL A 1 230 ? 0.197 -1.723 -12.492 1.00 93.81 230 VAL A C 1
ATOM 1670 O O . VAL A 1 230 ? -0.206 -2.231 -13.539 1.00 93.81 230 VAL A O 1
ATOM 1673 N N . ARG A 1 231 ? 1.298 -0.963 -12.449 1.00 95.56 231 ARG A N 1
ATOM 1674 C CA . ARG A 1 231 ? 2.100 -0.668 -13.642 1.00 95.56 231 ARG A CA 1
ATOM 1675 C C . ARG A 1 231 ? 2.759 -1.922 -14.225 1.00 95.56 231 ARG A C 1
ATOM 1677 O O . ARG A 1 231 ? 2.786 -2.079 -15.442 1.00 95.56 231 ARG A O 1
ATOM 1684 N N . ALA A 1 232 ? 3.237 -2.846 -13.388 1.00 96.88 232 ALA A N 1
ATOM 1685 C CA . ALA A 1 232 ? 3.811 -4.113 -13.846 1.00 96.88 232 ALA A CA 1
ATOM 1686 C C . ALA A 1 232 ? 2.792 -4.963 -14.626 1.00 96.88 232 ALA A C 1
ATOM 1688 O O . ALA A 1 232 ? 3.111 -5.502 -15.689 1.00 96.88 232 ALA A O 1
ATOM 1689 N N . LEU A 1 233 ? 1.566 -5.065 -14.106 1.00 96.06 233 LEU A N 1
ATOM 1690 C CA . LEU A 1 233 ? 0.474 -5.818 -14.723 1.00 96.06 233 LEU A CA 1
ATOM 1691 C C . LEU A 1 233 ? -0.100 -5.110 -15.955 1.00 96.06 233 LEU A C 1
ATOM 1693 O O . LEU A 1 233 ? -0.510 -5.786 -16.893 1.00 96.06 233 LEU A O 1
ATOM 1697 N N . ALA A 1 234 ? -0.081 -3.776 -16.000 1.00 95.12 234 ALA A N 1
ATOM 1698 C CA . ALA A 1 234 ? -0.425 -3.024 -17.205 1.00 95.12 234 ALA A CA 1
ATOM 1699 C C . ALA A 1 234 ? 0.581 -3.286 -18.340 1.00 95.12 234 ALA A C 1
ATOM 1701 O O . ALA A 1 234 ? 0.169 -3.549 -19.468 1.00 95.12 234 ALA A O 1
ATOM 1702 N N . ALA A 1 235 ? 1.882 -3.297 -18.025 1.00 95.44 235 ALA A N 1
ATOM 1703 C CA . ALA A 1 235 ? 2.942 -3.600 -18.987 1.00 95.44 235 ALA A CA 1
ATOM 1704 C C . ALA A 1 235 ? 2.865 -5.043 -19.508 1.00 95.44 235 ALA A C 1
ATOM 1706 O O . ALA A 1 235 ? 3.068 -5.308 -20.694 1.00 95.44 235 ALA A O 1
ATOM 1707 N N . ARG A 1 236 ? 2.565 -6.006 -18.624 1.00 95.38 236 ARG A N 1
ATOM 1708 C CA . ARG A 1 236 ? 2.410 -7.418 -18.993 1.00 95.38 236 ARG A CA 1
ATOM 1709 C C . ARG A 1 236 ? 1.354 -8.113 -18.118 1.00 95.38 236 ARG A C 1
ATOM 1711 O O . ARG A 1 236 ? 1.704 -8.662 -17.071 1.00 95.38 236 ARG A O 1
ATOM 1718 N N . PRO A 1 237 ? 0.090 -8.201 -18.579 1.00 94.44 237 PRO A N 1
ATOM 1719 C CA . PRO A 1 237 ? -1.013 -8.764 -17.787 1.00 94.44 237 PRO A CA 1
ATOM 1720 C C . PRO A 1 237 ? -0.808 -10.218 -17.340 1.00 94.44 237 PRO A C 1
ATOM 1722 O O . PRO A 1 237 ? -1.279 -10.626 -16.283 1.00 94.44 237 PRO A O 1
ATOM 1725 N N . GLY A 1 238 ? -0.087 -11.009 -18.140 1.00 93.19 238 GLY A N 1
ATOM 1726 C CA . GLY A 1 238 ? 0.233 -12.411 -17.850 1.00 93.19 238 GLY A CA 1
ATOM 1727 C C . GLY A 1 238 ? 1.530 -12.625 -17.067 1.00 93.19 238 GLY A C 1
ATOM 1728 O O . GLY A 1 238 ? 2.081 -13.719 -17.130 1.00 93.19 238 GLY A O 1
ATOM 1729 N N . TYR A 1 239 ? 2.087 -11.604 -16.407 1.00 95.06 239 TYR A N 1
ATOM 1730 C CA . TYR A 1 239 ? 3.370 -11.754 -15.726 1.00 95.06 239 TYR A CA 1
ATOM 1731 C C . TYR A 1 239 ? 3.226 -12.409 -14.346 1.00 95.06 239 TYR A C 1
ATOM 1733 O O . TYR A 1 239 ? 2.901 -11.744 -13.363 1.00 95.06 239 TYR A O 1
ATOM 1741 N N . ASP A 1 240 ? 3.493 -13.714 -14.268 1.00 95.50 240 ASP A N 1
ATOM 1742 C CA . ASP A 1 240 ? 3.273 -14.521 -13.057 1.00 95.50 240 ASP A CA 1
ATOM 1743 C C . ASP A 1 240 ? 3.954 -13.993 -11.779 1.00 95.50 240 ASP A C 1
ATOM 1745 O O . ASP A 1 240 ? 3.290 -13.978 -10.735 1.00 95.50 240 ASP A O 1
ATOM 1749 N N . PRO A 1 241 ? 5.208 -13.492 -11.804 1.00 94.25 241 PRO A N 1
ATOM 1750 C CA . PRO A 1 241 ? 5.807 -12.858 -10.632 1.00 94.25 241 PRO A CA 1
ATOM 1751 C C . PRO A 1 241 ? 4.983 -11.677 -10.109 1.00 94.25 241 PRO A C 1
ATOM 1753 O O . PRO A 1 241 ? 4.725 -11.607 -8.910 1.00 94.25 241 PRO A O 1
ATOM 1756 N N . ALA A 1 242 ? 4.503 -10.792 -10.989 1.00 94.75 242 ALA A N 1
ATOM 1757 C CA . ALA A 1 242 ? 3.678 -9.658 -10.578 1.00 94.75 242 ALA A CA 1
ATOM 1758 C C . ALA A 1 242 ? 2.333 -10.117 -9.997 1.00 94.75 242 ALA A C 1
ATOM 1760 O O . ALA A 1 242 ? 1.925 -9.644 -8.943 1.00 94.75 242 ALA A O 1
ATOM 1761 N N . ARG A 1 243 ? 1.669 -11.098 -10.621 1.00 93.81 243 ARG A N 1
ATOM 1762 C CA . ARG A 1 243 ? 0.391 -11.644 -10.119 1.00 93.81 243 ARG A CA 1
ATOM 1763 C C . ARG A 1 243 ? 0.530 -12.313 -8.752 1.00 93.81 243 ARG A C 1
ATOM 1765 O O . ARG A 1 243 ? -0.364 -12.208 -7.915 1.00 93.81 243 ARG A O 1
ATOM 1772 N N . THR A 1 244 ? 1.650 -12.994 -8.526 1.00 91.88 244 THR A N 1
ATOM 1773 C CA . THR A 1 244 ? 1.958 -13.617 -7.233 1.00 91.88 244 THR A CA 1
ATOM 1774 C C . THR A 1 244 ? 2.096 -12.553 -6.149 1.00 91.88 244 THR A C 1
ATOM 1776 O O . THR A 1 244 ? 1.480 -12.671 -5.094 1.00 91.88 244 THR A O 1
ATOM 1779 N N . ILE A 1 245 ? 2.853 -11.486 -6.421 1.00 89.94 245 ILE A N 1
ATOM 1780 C CA . ILE A 1 245 ? 3.026 -10.377 -5.477 1.00 89.94 245 ILE A CA 1
ATOM 1781 C C . ILE A 1 245 ? 1.711 -9.630 -5.238 1.00 89.94 245 ILE A C 1
ATOM 1783 O O . ILE A 1 245 ? 1.374 -9.374 -4.087 1.00 89.94 245 ILE A O 1
ATOM 1787 N N . ASP A 1 246 ? 0.930 -9.364 -6.285 1.00 89.25 246 ASP A N 1
ATOM 1788 C CA . ASP A 1 246 ? -0.404 -8.758 -6.184 1.00 89.25 246 ASP A CA 1
ATOM 1789 C C . ASP A 1 246 ? -1.339 -9.570 -5.271 1.00 89.25 246 ASP A C 1
ATOM 1791 O O . ASP A 1 246 ? -1.993 -9.018 -4.386 1.00 89.25 246 ASP A O 1
ATOM 1795 N N . THR A 1 247 ? -1.317 -10.900 -5.403 1.00 85.31 247 THR A N 1
ATOM 1796 C CA . THR A 1 247 ? -2.090 -11.807 -4.539 1.00 85.31 247 THR A CA 1
ATOM 1797 C C . THR A 1 247 ? -1.612 -11.734 -3.088 1.00 85.31 247 THR A C 1
ATOM 1799 O O . THR A 1 247 ? -2.418 -11.528 -2.187 1.00 85.31 247 THR A O 1
ATOM 1802 N N . LEU A 1 248 ? -0.300 -11.834 -2.846 1.00 81.69 248 LEU A N 1
ATOM 1803 C CA . LEU A 1 248 ? 0.264 -11.790 -1.490 1.00 81.69 248 LEU A CA 1
ATOM 1804 C C . LEU A 1 248 ? -0.012 -10.456 -0.782 1.00 81.69 248 LEU A C 1
ATOM 1806 O O . LEU A 1 248 ? -0.304 -10.435 0.415 1.00 81.69 248 LEU A O 1
ATOM 1810 N N . MET A 1 249 ? 0.063 -9.342 -1.512 1.00 78.94 249 MET A N 1
ATOM 1811 C CA . MET A 1 249 ? -0.264 -8.019 -0.976 1.00 78.94 249 MET A CA 1
ATOM 1812 C C . MET A 1 249 ? -1.763 -7.869 -0.724 1.00 78.94 249 MET A C 1
ATOM 1814 O O . MET A 1 249 ? -2.145 -7.333 0.316 1.00 78.94 249 MET A O 1
ATOM 1818 N N . SER A 1 250 ? -2.603 -8.396 -1.619 1.00 74.69 250 SER A N 1
ATOM 1819 C CA . SER A 1 250 ? -4.058 -8.449 -1.439 1.00 74.69 250 SER A CA 1
ATOM 1820 C C . SER A 1 250 ? -4.473 -9.340 -0.266 1.00 74.69 250 SER A C 1
ATOM 1822 O O . SER A 1 250 ? -5.527 -9.134 0.317 1.00 74.69 250 SER A O 1
ATOM 1824 N N . GLU A 1 251 ? -3.653 -10.303 0.145 1.00 75.19 251 GLU A N 1
ATOM 1825 C CA . GLU A 1 251 ? -3.865 -11.087 1.369 1.00 75.19 251 GLU A CA 1
ATOM 1826 C C . GLU A 1 251 ? -3.326 -10.395 2.635 1.00 75.19 251 GLU A C 1
ATOM 1828 O O . GLU A 1 251 ? -3.542 -10.880 3.744 1.00 75.19 251 GLU A O 1
ATOM 1833 N N . GLY A 1 252 ? -2.637 -9.258 2.499 1.00 67.19 252 GLY A N 1
ATOM 1834 C CA . GLY A 1 252 ? -2.104 -8.480 3.621 1.00 67.19 252 GLY A CA 1
ATOM 1835 C C . GLY A 1 252 ? -0.889 -9.105 4.314 1.00 67.19 252 GLY A C 1
ATOM 1836 O O . GLY A 1 252 ? -0.625 -8.780 5.472 1.00 67.19 252 GLY A O 1
ATOM 1837 N N . GLN A 1 253 ? -0.152 -10.000 3.645 1.00 73.56 253 GLN A N 1
ATOM 1838 C CA . GLN A 1 253 ? 0.964 -10.737 4.253 1.00 73.56 253 GLN A CA 1
ATOM 1839 C C . GLN A 1 253 ? 1.998 -9.797 4.897 1.00 73.56 253 GLN A C 1
ATOM 1841 O O . GLN A 1 253 ? 2.517 -8.921 4.213 1.00 73.56 253 GLN A O 1
ATOM 1846 N N . PRO A 1 254 ? 2.387 -9.972 6.177 1.00 66.44 254 PRO A N 1
ATOM 1847 C CA . PRO A 1 254 ? 3.248 -9.008 6.853 1.00 66.44 254 PRO A CA 1
ATOM 1848 C C . PRO A 1 254 ? 4.586 -8.809 6.116 1.00 66.44 254 PRO A C 1
ATOM 1850 O O . PRO A 1 254 ? 5.188 -9.798 5.687 1.00 66.44 254 PRO A O 1
ATOM 1853 N N . PRO A 1 255 ? 5.146 -7.582 6.054 1.00 70.31 255 PRO A N 1
ATOM 1854 C CA . PRO A 1 255 ? 6.426 -7.314 5.387 1.00 70.31 255 PRO A CA 1
ATOM 1855 C C . PRO A 1 255 ? 7.575 -8.233 5.826 1.00 70.31 255 PRO A C 1
ATOM 1857 O O . PRO A 1 255 ? 8.430 -8.602 5.026 1.00 70.31 255 PRO A O 1
ATOM 1860 N N . ALA A 1 256 ? 7.584 -8.652 7.097 1.00 66.00 256 ALA A N 1
ATOM 1861 C CA . ALA A 1 256 ? 8.563 -9.599 7.627 1.00 66.00 256 ALA A CA 1
ATOM 1862 C C . ALA A 1 256 ? 8.427 -11.014 7.033 1.00 66.00 256 ALA A C 1
ATOM 1864 O O . ALA A 1 256 ? 9.441 -11.682 6.836 1.00 66.00 256 ALA A O 1
ATOM 1865 N N . VAL A 1 257 ? 7.199 -11.453 6.740 1.00 71.38 257 VAL A N 1
ATOM 1866 C CA . VAL A 1 257 ? 6.908 -12.738 6.087 1.00 71.38 257 VAL A CA 1
ATOM 1867 C C . VAL A 1 257 ? 7.357 -12.685 4.634 1.00 71.38 257 VAL A C 1
ATOM 1869 O O . VAL A 1 257 ? 8.111 -13.556 4.207 1.00 71.38 257 VAL A O 1
ATOM 1872 N N . ILE A 1 258 ? 7.000 -11.619 3.909 1.00 75.88 258 ILE A N 1
ATOM 1873 C CA . ILE A 1 258 ? 7.445 -11.431 2.521 1.00 75.88 258 ILE A CA 1
ATOM 1874 C C . ILE A 1 258 ? 8.973 -11.364 2.454 1.00 75.88 258 ILE A C 1
ATOM 1876 O O . ILE A 1 258 ? 9.584 -12.077 1.668 1.00 75.88 258 ILE A O 1
ATOM 1880 N N . ARG A 1 259 ? 9.622 -10.601 3.341 1.00 77.12 259 ARG A N 1
ATOM 1881 C CA . ARG A 1 259 ? 11.090 -10.528 3.410 1.00 77.12 259 ARG A CA 1
ATOM 1882 C C . ARG A 1 259 ? 11.743 -11.889 3.665 1.00 77.12 259 ARG A C 1
ATOM 1884 O O . ARG A 1 259 ? 12.838 -12.132 3.167 1.00 77.12 259 ARG A O 1
ATOM 1891 N N . ALA A 1 260 ? 11.117 -12.760 4.456 1.00 73.56 260 ALA A N 1
ATOM 1892 C CA . ALA A 1 260 ? 11.651 -14.090 4.741 1.00 73.56 260 ALA A CA 1
ATOM 1893 C C . ALA A 1 260 ? 11.634 -15.019 3.515 1.00 73.56 260 ALA A C 1
ATOM 1895 O O . ALA A 1 260 ? 12.445 -15.937 3.469 1.00 73.56 260 ALA A O 1
ATOM 1896 N N . ALA A 1 261 ? 10.770 -14.761 2.528 1.00 80.12 261 ALA A N 1
ATOM 1897 C CA . ALA A 1 261 ? 10.708 -15.532 1.287 1.00 80.12 261 ALA A CA 1
ATOM 1898 C C . ALA A 1 261 ? 11.910 -15.295 0.350 1.00 80.12 261 ALA A C 1
ATOM 1900 O O . ALA A 1 261 ? 12.141 -16.105 -0.538 1.00 80.12 261 ALA A O 1
ATOM 1901 N N . TYR A 1 262 ? 12.683 -14.223 0.566 1.00 79.69 262 TYR A N 1
ATOM 1902 C CA . TYR A 1 262 ? 13.849 -13.839 -0.246 1.00 79.69 262 TYR A CA 1
ATOM 1903 C C . TYR A 1 262 ? 15.194 -14.108 0.448 1.00 79.69 262 TYR A C 1
ATOM 1905 O O . TYR A 1 262 ? 16.196 -13.466 0.127 1.00 79.69 262 TYR A O 1
ATOM 1913 N N . ARG A 1 263 ? 15.206 -14.992 1.451 1.00 66.50 263 ARG A N 1
ATOM 1914 C CA . ARG A 1 263 ? 16.418 -15.410 2.170 1.00 66.50 263 ARG A CA 1
ATOM 1915 C C . ARG A 1 263 ? 17.008 -16.697 1.622 1.00 66.50 263 ARG A C 1
ATOM 1917 O O . ARG A 1 263 ? 16.222 -17.552 1.165 1.00 66.50 263 ARG A O 1
#

Secondary structure (DSSP, 8-state):
---TT--PPP-PBP-HHHHHHHHHHHHHTB---SEEEEEEE-TTS-EEEEEEEETTT--HHHHHHHHHHHHHH-SEEEEEEE-S-GGGGHHHHHHHHHHHHTT-EEEEEEEE-S--PPPPTT-BTTHHHHTS--BS-HHHHHHHTS--TTS---HHHHHHHHHHHTT--HHHHHHHHHHSSS-GGGHHHHHHHHHHTS-TT-HHHHHHHHHHHHHHHHTT-HHHHHHHHHHHHHH-TT-HHHHHHHHHHHTT--HHHHHHTT-

Radius of gyration: 18.96 Å; Cα contacts (8 Å, |Δi|>4): 427; chains: 1; bounding box: 51×35×45 Å

Nearest PDB structures (foldseek):
  6hft-assembly1_A  TM=8.256E-01  e=9.290E+00  Saccharomyces cerevisiae
  4evr-assembly1_A  TM=2.439E-01  e=6.627E+00  Rhodopseudomonas palustris CGA009